Protein AF-0000000081663584 (afdb_homodimer)

InterPro domains:
  IPR012291 CBM2, carbohydrate-binding domain superfamily [G3DSA:2.60.40.290] (23-117)

Solvent-accessible surface area (backbone atoms only — not comparable to full-atom values): 14105 Å² total; per-residue (Å²): 134,82,77,76,78,75,78,79,73,74,76,71,72,71,67,69,69,68,67,78,78,73,48,56,37,46,37,45,70,63,31,73,51,59,42,30,37,38,30,38,40,37,34,45,34,88,47,56,22,79,72,14,39,38,35,40,39,33,47,73,52,46,37,73,36,79,48,54,47,64,43,35,81,75,44,72,40,78,84,34,22,29,36,34,32,28,45,40,96,86,58,27,64,44,49,59,64,39,78,44,71,29,49,36,38,37,25,63,26,83,52,64,66,74,52,56,66,52,41,34,72,54,29,3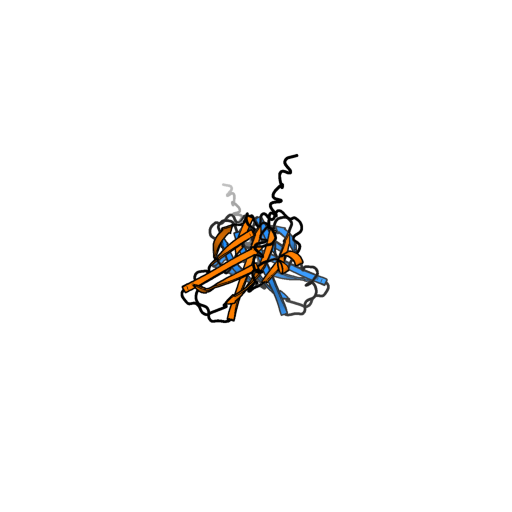5,26,43,72,42,71,70,135,84,76,75,78,74,78,75,74,74,75,70,72,70,67,71,68,68,68,78,77,73,48,56,37,48,38,45,70,63,30,74,52,59,43,30,36,37,30,40,40,37,35,45,34,88,46,58,22,78,71,17,38,38,36,40,39,32,46,74,52,48,38,74,37,79,47,54,46,63,43,36,85,74,44,72,40,78,83,34,23,31,35,34,32,28,44,39,95,85,59,26,64,43,48,60,64,38,77,44,71,28,50,35,37,38,25,64,27,83,51,63,68,75,51,57,65,52,40,34,71,55,29,36,27,42,74,42,71,71

Organism: Saccoglossus kowalevskii (NCBI:txid10224)

Foldseek 3Di:
DPPPPPPPPPPPPPPVVVPPQDAQWWKFFPDDAQFKTKIKIKHWAQAWADQWKKKKKFFPWAFPDKDKDAWDWDDADPNRRITITIGDPPPRTDHGGDMDMMIMMTGRTNHRDPPRVRRGVVMGMDMGHD/DPPPPPPPPPPPPPPVVVPPQDAQWWKFFPDDAQFKTKIKIKHWAQAWADQWKKKKKFFPWAFPDKDKDAWDWDDADPNRRITMTIGDPPPRTDHGGDMDMMIMMTGRTNDRDPPRVRRGVVMGMDMGHD

Nearest PDB structures (foldseek):
  6qfs-assembly7_G  TM=7.007E-01  e=7.627E-05  Cellulomonas fimi
  8oye-assembly1_A  TM=5.479E-01  e=1.630E-04  Clostridium perfringens
  8owf-assembly1_A  TM=5.102E-01  e=1.544E-04  Clostridium perfringens
  1qba-assembly1_A  TM=6.115E-01  e=2.206E-03  Serratia marcescens
  1c7s-assembly1_A-2  TM=6.176E-01  e=3.595E-03  Serratia marcescens

Sequence (260 aa):
MLVRWGILVALAVTVLQTRPVVSNGQAAILTSWKDGFIATVETNATESTTHGWKLDVTFPVKVKNLKMDQAVLTGATGDYHNFELSNNTSNGVLTKDDKITIIIVGGGVEDEDIDRDLFKSQSVITFTPLMLVRWGILVALAVTVLQTRPVVSNGQAAILTSWKDGFIATVETNATESTTHGWKLDVTFPVKVKNLKMDQAVLTGATGDYHNFELSNNTSNGVLTKDDKITIIIVGGGVEDEDIDRDLFKSQSVITFTPL

Secondary structure (DSSP, 8-state):
-----------------------SEEEEEEEEETTEEEEEEEEE-SS-BSS-EEEEEE-SS-EEEEEESSSEEEEEETTTTEEEEE--TT---B-TT-EEEEEEEEEEES-SS--HHHHHHH-EEEEEE-/-----------------------SEEEEEEEEETTEEEEEEEEE-SS-BSS-EEEEEE-SS-EEEEEESSSEEEEEETTTTEEEEE--TT---B-TT-EEEEEEEEEEES-SS--HHHHHHH-EEEEEE-

Structure (mmCIF, N/CA/C/O backbone):
data_AF-0000000081663584-model_v1
#
loop_
_entity.id
_entity.type
_entity.pdbx_description
1 polymer 'Uncharacterized protein LOC100369307'
#
loop_
_atom_site.group_PDB
_atom_site.id
_atom_site.type_symbol
_atom_site.label_atom_id
_atom_site.label_alt_id
_atom_site.label_comp_id
_atom_site.label_asym_id
_atom_site.label_entity_id
_atom_site.label_seq_id
_atom_site.pdbx_PDB_ins_code
_atom_site.Cartn_x
_atom_site.Cartn_y
_atom_site.Cartn_z
_atom_site.occupancy
_atom_site.B_iso_or_equiv
_atom_site.auth_seq_id
_atom_site.auth_comp_id
_atom_site.auth_asym_id
_atom_site.auth_atom_id
_atom_site.pdbx_PDB_model_num
ATOM 1 N N . MET A 1 1 ? 38.625 -41.75 -51.406 1 34.88 1 MET A N 1
ATOM 2 C CA . MET A 1 1 ? 38.156 -40.438 -50.969 1 34.88 1 MET A CA 1
ATOM 3 C C . MET A 1 1 ? 36.969 -40.531 -50.062 1 34.88 1 MET A C 1
ATOM 5 O O . MET A 1 1 ? 35.875 -40.938 -50.469 1 34.88 1 MET A O 1
ATOM 9 N N . LEU A 1 2 ? 37.125 -40.906 -48.75 1 41.97 2 LEU A N 1
ATOM 10 C CA . LEU A 1 2 ? 36.094 -41.125 -47.719 1 41.97 2 LEU A CA 1
ATOM 11 C C . LEU A 1 2 ? 35.375 -39.844 -47.406 1 41.97 2 LEU A C 1
ATOM 13 O O . LEU A 1 2 ? 35.969 -38.875 -46.938 1 41.97 2 LEU A O 1
ATOM 17 N N . VAL A 1 3 ? 34.312 -39.562 -48.188 1 45.09 3 VAL A N 1
ATOM 18 C CA . VAL A 1 3 ? 33.406 -38.438 -47.906 1 45.09 3 VAL A CA 1
ATOM 19 C C . VAL A 1 3 ? 32.844 -38.562 -46.5 1 45.09 3 VAL A C 1
ATOM 21 O O . VAL A 1 3 ? 32.156 -39.531 -46.156 1 45.09 3 VAL A O 1
ATOM 24 N N . ARG A 1 4 ? 33.594 -38.156 -45.438 1 50.38 4 ARG A N 1
ATOM 25 C CA . ARG A 1 4 ? 33.031 -38.031 -44.125 1 50.38 4 ARG A CA 1
ATOM 26 C C . ARG A 1 4 ? 31.766 -37.156 -44.125 1 50.38 4 ARG A C 1
ATOM 28 O O . ARG A 1 4 ? 31.797 -36 -44.5 1 50.38 4 ARG A O 1
ATOM 35 N N . TRP A 1 5 ? 30.531 -37.781 -44.406 1 45.66 5 TRP A N 1
ATOM 36 C CA . TRP A 1 5 ? 29.25 -37.094 -44.25 1 45.66 5 TRP A CA 1
ATOM 37 C C . TRP A 1 5 ? 29.156 -36.438 -42.875 1 45.66 5 TRP A C 1
ATOM 39 O O . TRP A 1 5 ? 29.281 -37.125 -41.875 1 45.66 5 TRP A O 1
ATOM 49 N N . GLY A 1 6 ? 29.672 -35.25 -42.719 1 46.12 6 GLY A N 1
ATOM 50 C CA . GLY A 1 6 ? 29.422 -34.5 -41.5 1 46.12 6 GLY A CA 1
ATOM 51 C C . GLY A 1 6 ? 27.953 -34.406 -41.125 1 46.12 6 GLY A C 1
ATOM 52 O O . GLY A 1 6 ? 27.109 -34.094 -41.969 1 46.12 6 GLY A O 1
ATOM 53 N N . ILE A 1 7 ? 27.453 -35.281 -40.219 1 46.72 7 ILE A N 1
ATOM 54 C CA . ILE A 1 7 ? 26.109 -35.219 -39.656 1 46.72 7 ILE A CA 1
ATOM 55 C C . ILE A 1 7 ? 25.859 -33.781 -39.125 1 46.72 7 ILE A C 1
ATOM 57 O O . ILE A 1 7 ? 26.594 -33.312 -38.281 1 46.72 7 ILE A O 1
ATOM 61 N N . LEU A 1 8 ? 25.297 -32.875 -39.906 1 45.41 8 LEU A N 1
ATOM 62 C CA . LEU A 1 8 ? 24.766 -31.625 -39.375 1 45.41 8 LEU A CA 1
ATOM 63 C C . LEU A 1 8 ? 23.734 -31.875 -38.281 1 45.41 8 LEU A C 1
ATOM 65 O O . LEU A 1 8 ? 22.688 -32.5 -38.562 1 45.41 8 LEU A O 1
ATOM 69 N N . VAL A 1 9 ? 24.125 -32.062 -37.094 1 42.19 9 VAL A N 1
ATOM 70 C CA . VAL A 1 9 ? 23.188 -32.062 -36 1 42.19 9 VAL A CA 1
ATOM 71 C C . VAL A 1 9 ? 22.406 -30.75 -35.938 1 42.19 9 VAL A C 1
ATOM 73 O O . VAL A 1 9 ? 23 -29.688 -35.781 1 42.19 9 VAL A O 1
ATOM 76 N N . ALA A 1 10 ? 21.344 -30.672 -36.656 1 44.97 10 ALA A N 1
ATOM 77 C CA . ALA A 1 10 ? 20.438 -29.578 -36.375 1 44.97 10 ALA A CA 1
ATOM 78 C C . ALA A 1 10 ? 20.031 -29.578 -34.906 1 44.97 10 ALA A C 1
ATOM 80 O O . ALA A 1 10 ? 19.484 -30.562 -34.406 1 44.97 10 ALA A O 1
ATOM 81 N N . LEU A 1 11 ? 20.781 -28.938 -34.094 1 39.56 11 LEU A N 1
ATOM 82 C CA . LEU A 1 11 ? 20.266 -28.672 -32.75 1 39.56 11 LEU A CA 1
ATOM 83 C C . LEU A 1 11 ? 18.875 -28.062 -32.781 1 39.56 11 LEU A C 1
ATOM 85 O O . LEU A 1 11 ? 1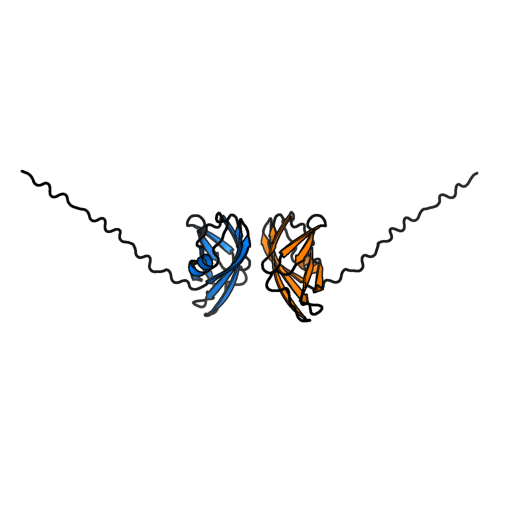8.703 -26.922 -33.219 1 39.56 11 LEU A O 1
ATOM 89 N N . ALA A 1 12 ? 17.844 -28.859 -33 1 42.12 12 ALA A N 1
ATOM 90 C CA . ALA A 1 12 ? 16.5 -28.359 -32.719 1 42.12 12 ALA A CA 1
ATOM 91 C C . ALA A 1 12 ? 16.422 -27.75 -31.312 1 42.12 12 ALA A C 1
ATOM 93 O O . ALA A 1 12 ? 16.625 -28.438 -30.312 1 42.12 12 ALA A O 1
ATOM 94 N N . VAL A 1 13 ? 16.875 -26.547 -31.203 1 39.28 13 VAL A N 1
ATOM 95 C CA . VAL A 1 13 ? 16.438 -25.859 -29.984 1 39.28 13 VAL A CA 1
ATOM 96 C C . VAL A 1 13 ? 14.938 -26.047 -29.812 1 39.28 13 VAL A C 1
ATOM 98 O O . VAL A 1 13 ? 14.141 -25.578 -30.625 1 39.28 13 VAL A O 1
ATOM 101 N N . THR A 1 14 ? 14.438 -27.188 -29.422 1 38.94 14 THR A N 1
ATOM 102 C CA . THR A 1 14 ? 13.07 -27.234 -28.906 1 38.94 14 THR A CA 1
ATOM 103 C C . THR A 1 14 ? 12.75 -26 -28.078 1 38.94 14 THR A C 1
ATOM 105 O O . THR A 1 14 ? 13.359 -25.781 -27.031 1 38.94 14 THR A O 1
ATOM 108 N N . VAL A 1 15 ? 12.625 -24.859 -28.781 1 39.62 15 VAL A N 1
ATOM 109 C CA . VAL A 1 15 ? 11.945 -23.812 -28.031 1 39.62 15 VAL A CA 1
ATOM 110 C C . VAL A 1 15 ? 10.781 -24.406 -27.25 1 39.62 15 VAL A C 1
ATOM 112 O O . VAL A 1 15 ? 9.828 -24.938 -27.828 1 39.62 15 VAL A O 1
ATOM 115 N N . LEU A 1 16 ? 11.07 -25.281 -26.266 1 39.28 16 LEU A N 1
ATOM 116 C CA . LEU A 1 16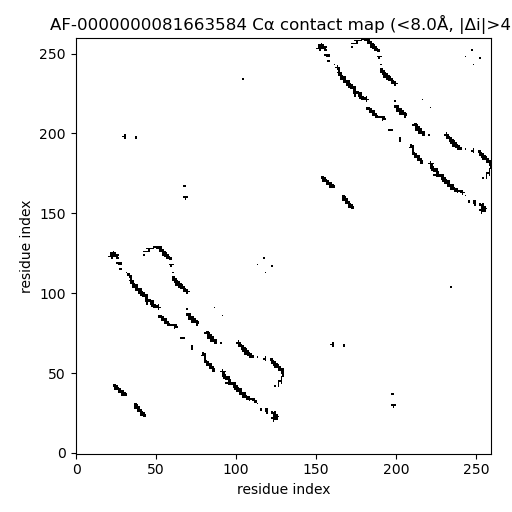 ? 9.953 -25.484 -25.344 1 39.28 16 LEU A CA 1
ATOM 117 C C . LEU A 1 16 ? 9.023 -24.266 -25.344 1 39.28 16 LEU A C 1
ATOM 119 O O . LEU A 1 16 ? 9.445 -23.172 -25 1 39.28 16 LEU A O 1
ATOM 123 N N . GLN A 1 17 ? 8.414 -24.078 -26.453 1 39.84 17 GLN A N 1
ATOM 124 C CA . GLN A 1 17 ? 7.324 -23.109 -26.422 1 39.84 17 GLN A CA 1
ATOM 125 C C . GLN A 1 17 ? 6.652 -23.062 -25.062 1 39.84 17 GLN A C 1
ATOM 127 O O . GLN A 1 17 ? 5.984 -24.031 -24.656 1 39.84 17 GLN A O 1
ATOM 132 N N . THR A 1 18 ? 7.316 -22.719 -23.969 1 46.09 18 THR A N 1
ATOM 133 C CA . THR A 1 18 ? 6.602 -22.5 -22.719 1 46.09 18 THR A CA 1
ATOM 134 C C . THR A 1 18 ? 5.215 -21.922 -22.984 1 46.09 18 THR A C 1
ATOM 136 O O . THR A 1 18 ? 5.051 -21.047 -23.844 1 46.09 18 THR A O 1
ATOM 139 N N . ARG A 1 19 ? 4.238 -22.75 -23.156 1 44.12 19 ARG A N 1
ATOM 140 C CA . ARG A 1 19 ? 2.846 -22.312 -23.172 1 44.12 19 ARG A CA 1
ATOM 141 C C . ARG A 1 19 ? 2.695 -20.953 -22.5 1 44.12 19 ARG A C 1
ATOM 143 O O . ARG A 1 19 ? 3.201 -20.734 -21.406 1 44.12 19 ARG A O 1
ATOM 150 N N . PRO A 1 20 ? 2.361 -19.875 -23.25 1 49.44 20 PRO A N 1
ATOM 151 C CA . PRO A 1 20 ? 2.145 -18.578 -22.609 1 49.44 20 PRO A CA 1
ATOM 152 C C . PRO A 1 20 ? 1.464 -18.688 -21.25 1 49.44 20 PRO A C 1
ATOM 154 O O . PRO A 1 20 ? 0.426 -19.344 -21.125 1 49.44 20 PRO A O 1
ATOM 157 N N . VAL A 1 21 ? 2.205 -18.875 -20.219 1 58.34 21 VAL A N 1
ATOM 158 C CA . VAL A 1 21 ? 1.537 -18.875 -18.922 1 58.34 21 VAL A CA 1
ATOM 159 C C . VAL A 1 21 ? 0.486 -17.766 -18.875 1 58.34 21 VAL A C 1
ATOM 161 O O . VAL A 1 21 ? 0.783 -16.609 -19.188 1 58.34 21 VAL A O 1
ATOM 164 N N . VAL A 1 22 ? -0.792 -18.016 -19.062 1 74.81 22 VAL A N 1
ATOM 165 C CA . VAL A 1 22 ? -1.92 -17.094 -18.969 1 74.81 22 VAL A CA 1
ATOM 166 C C . VAL A 1 22 ? -2.025 -16.562 -17.531 1 74.81 22 VAL A C 1
ATOM 168 O O . VAL A 1 22 ? -2.01 -17.344 -16.578 1 74.81 22 VAL A O 1
ATOM 171 N N . SER A 1 23 ? -1.842 -15.281 -17.422 1 85.38 23 SER A N 1
ATOM 172 C CA . SER A 1 23 ? -2.023 -14.609 -16.125 1 85.38 23 SER A CA 1
ATOM 173 C C . SER A 1 23 ? -3.496 -14.562 -15.742 1 85.38 23 SER A C 1
ATOM 175 O O . SER A 1 23 ? -4.359 -14.281 -16.578 1 85.38 23 SER A O 1
ATOM 177 N N . ASN A 1 24 ? -3.836 -15.055 -14.547 1 90.75 24 ASN A N 1
ATOM 178 C CA . ASN A 1 24 ? -5.18 -14.953 -13.992 1 90.75 24 ASN A CA 1
ATOM 179 C C . ASN A 1 24 ? -5.34 -13.695 -13.141 1 90.75 24 ASN A C 1
ATOM 181 O O . ASN A 1 24 ? -6.211 -13.633 -12.266 1 90.75 24 ASN A O 1
ATOM 185 N N . GLY A 1 25 ? -4.504 -12.781 -13.336 1 95.44 25 GLY A N 1
ATOM 186 C CA . GLY A 1 25 ? -4.512 -11.547 -12.57 1 95.44 25 GLY A CA 1
ATOM 187 C C . GLY A 1 25 ? -3.666 -10.453 -13.188 1 95.44 25 GLY A C 1
ATOM 188 O O . GLY A 1 25 ? -3.205 -10.586 -14.32 1 95.44 25 GLY A O 1
ATOM 189 N N . GLN A 1 26 ? -3.619 -9.344 -12.484 1 95.06 26 GLN A N 1
ATOM 190 C CA . GLN A 1 26 ? -2.867 -8.18 -12.953 1 95.06 26 GLN A CA 1
ATOM 191 C C . GLN A 1 26 ? -2.096 -7.527 -11.812 1 95.06 26 GLN A C 1
ATOM 193 O O . GLN A 1 26 ? -2.516 -7.598 -10.648 1 95.06 26 GLN A O 1
ATOM 198 N N . ALA A 1 27 ? -0.955 -7.02 -12.219 1 96.69 27 ALA A N 1
ATOM 199 C CA . ALA A 1 27 ? -0.198 -6.16 -11.312 1 96.69 27 ALA A CA 1
ATOM 200 C C . ALA A 1 27 ? -0.075 -4.746 -11.875 1 96.69 27 ALA A C 1
ATOM 202 O O . ALA A 1 27 ? 0.102 -4.562 -13.078 1 96.69 27 ALA A O 1
ATOM 203 N N . ALA A 1 28 ? -0.178 -3.754 -11 1 96.56 28 ALA A N 1
ATOM 204 C CA . ALA A 1 28 ? -0.079 -2.363 -11.43 1 96.56 28 ALA A CA 1
ATOM 205 C C . ALA A 1 28 ? 0.704 -1.528 -10.422 1 96.56 28 ALA A C 1
ATOM 207 O O . ALA A 1 28 ? 0.436 -1.588 -9.219 1 96.56 28 ALA A O 1
ATOM 208 N N . ILE A 1 29 ? 1.613 -0.745 -10.961 1 96.19 29 ILE A N 1
ATOM 209 C CA . ILE A 1 29 ? 2.406 0.141 -10.117 1 96.19 29 ILE A CA 1
ATOM 210 C C . ILE A 1 29 ? 1.573 1.357 -9.719 1 96.19 29 ILE A C 1
ATOM 212 O O . ILE A 1 29 ? 0.971 2.01 -10.57 1 96.19 29 ILE A O 1
ATOM 216 N N . LEU A 1 30 ? 1.461 1.582 -8.398 1 95.06 30 LEU A N 1
ATOM 217 C CA . LEU A 1 30 ? 0.821 2.795 -7.902 1 95.06 30 LEU A CA 1
ATOM 218 C C . LEU A 1 30 ? 1.807 3.959 -7.879 1 95.06 30 LEU A C 1
ATOM 220 O O . LEU A 1 30 ? 1.442 5.09 -8.203 1 95.06 30 LEU A O 1
ATOM 224 N N . THR A 1 31 ? 3.055 3.711 -7.461 1 93.25 31 THR A N 1
ATOM 225 C CA . THR A 1 31 ? 4.152 4.668 -7.445 1 93.25 31 THR A CA 1
ATOM 226 C C . THR A 1 31 ? 5.5 3.947 -7.418 1 93.25 31 THR A C 1
ATOM 228 O O . THR A 1 31 ? 5.582 2.791 -7 1 93.25 31 THR A O 1
ATOM 231 N N . SER A 1 32 ? 6.477 4.719 -7.949 1 92.94 32 SER A N 1
ATOM 232 C CA . SER A 1 32 ? 7.828 4.172 -7.934 1 92.94 32 SER A CA 1
ATOM 233 C C . SER A 1 32 ? 8.867 5.254 -7.641 1 92.94 32 SER A C 1
ATOM 235 O O . SER A 1 32 ? 8.578 6.445 -7.789 1 92.94 32 SER A O 1
ATOM 237 N N . TRP A 1 33 ? 9.961 4.812 -7.105 1 90.06 33 TRP A N 1
ATOM 238 C CA . TRP A 1 33 ? 11.156 5.609 -6.871 1 90.06 33 TRP A CA 1
ATOM 239 C C . TRP A 1 33 ? 12.414 4.844 -7.273 1 90.06 33 TRP A C 1
ATOM 241 O O . TRP A 1 33 ? 12.328 3.775 -7.883 1 90.06 33 TRP A O 1
ATOM 251 N N . LYS A 1 34 ? 13.594 5.285 -7.086 1 85.62 34 LYS A N 1
ATOM 252 C CA . LYS A 1 34 ? 14.852 4.758 -7.617 1 85.62 34 LYS A CA 1
ATOM 253 C C . LYS A 1 34 ? 15.039 3.297 -7.227 1 85.62 34 LYS A C 1
ATOM 255 O O . LYS A 1 34 ? 15.484 2.484 -8.039 1 85.62 34 LYS A O 1
ATOM 260 N N . ASP A 1 35 ? 14.664 2.887 -6.047 1 90.69 35 ASP A N 1
ATOM 261 C CA . ASP A 1 35 ? 15 1.53 -5.625 1 90.69 35 ASP A CA 1
ATOM 262 C C . ASP A 1 35 ? 13.758 0.782 -5.148 1 90.69 35 ASP A C 1
ATOM 264 O O . ASP A 1 35 ? 13.859 -0.203 -4.414 1 90.69 35 ASP A O 1
ATOM 268 N N . GLY A 1 36 ? 12.594 1.306 -5.707 1 93.19 36 GLY A N 1
ATOM 269 C CA . GLY A 1 36 ? 11.445 0.575 -5.191 1 93.19 36 GLY A CA 1
ATOM 270 C C . GLY A 1 36 ? 10.125 1.062 -5.758 1 93.19 36 GLY A C 1
ATOM 271 O O . GLY A 1 36 ? 10.094 1.949 -6.613 1 93.19 36 GLY A O 1
ATOM 272 N N . PHE A 1 37 ? 9.102 0.41 -5.312 1 95.62 37 PHE A N 1
ATOM 273 C CA . PHE A 1 37 ? 7.77 0.758 -5.785 1 95.62 37 PHE A CA 1
ATOM 274 C C . PHE A 1 37 ? 6.707 0.305 -4.789 1 95.62 37 PHE A C 1
ATOM 276 O O . PHE A 1 37 ? 6.977 -0.525 -3.92 1 95.62 37 PHE A O 1
ATOM 283 N N . ILE A 1 38 ? 5.52 0.855 -4.852 1 96.5 38 ILE A N 1
ATOM 284 C CA . ILE A 1 38 ? 4.258 0.326 -4.344 1 96.5 38 ILE A CA 1
ATOM 285 C C . ILE A 1 38 ? 3.385 -0.13 -5.512 1 96.5 38 ILE A C 1
ATOM 287 O O . ILE A 1 38 ? 3.24 0.586 -6.504 1 96.5 38 ILE A O 1
ATOM 291 N N . ALA A 1 39 ? 2.824 -1.307 -5.461 1 97.5 39 ALA A N 1
ATOM 292 C CA . ALA A 1 39 ? 1.975 -1.844 -6.52 1 97.5 39 ALA A CA 1
ATOM 293 C C . ALA A 1 39 ? 0.808 -2.637 -5.938 1 97.5 39 ALA A C 1
ATOM 295 O O . ALA A 1 39 ? 0.773 -2.912 -4.734 1 97.5 39 ALA A O 1
ATOM 296 N N . THR A 1 40 ? -0.126 -2.9 -6.746 1 97.75 40 THR A N 1
ATOM 297 C CA . THR A 1 40 ? -1.19 -3.842 -6.414 1 97.75 40 THR A CA 1
ATOM 298 C C . THR A 1 40 ? -1.075 -5.105 -7.262 1 97.75 40 THR A C 1
ATOM 300 O O . THR A 1 40 ? -0.63 -5.055 -8.414 1 97.75 40 THR A O 1
ATOM 303 N N . VAL A 1 41 ? -1.389 -6.203 -6.66 1 97.88 41 VAL A N 1
ATOM 304 C CA . VAL A 1 41 ? -1.671 -7.461 -7.348 1 97.88 41 VAL A CA 1
ATOM 305 C C . VAL A 1 41 ? -3.139 -7.836 -7.156 1 97.88 41 VAL A C 1
ATOM 307 O O . VAL A 1 41 ? -3.621 -7.922 -6.023 1 97.88 41 VAL A O 1
ATOM 310 N N . GLU A 1 42 ? -3.818 -8.008 -8.25 1 97.69 42 GLU A N 1
ATOM 311 C CA . GLU A 1 42 ? -5.234 -8.359 -8.203 1 97.69 42 GLU A CA 1
ATOM 312 C C . GLU A 1 42 ? -5.508 -9.648 -8.969 1 97.69 42 GLU A C 1
ATOM 314 O O . GLU A 1 42 ? -4.977 -9.844 -10.062 1 97.69 42 GLU A O 1
ATOM 319 N N . THR A 1 43 ? -6.262 -10.523 -8.352 1 97.31 43 THR A N 1
ATOM 320 C CA . THR A 1 43 ? -6.711 -11.75 -9.008 1 97.31 43 THR A CA 1
ATOM 321 C C . THR A 1 43 ? -8.031 -12.227 -8.414 1 97.31 43 THR A C 1
ATOM 323 O O . THR A 1 43 ? -8.539 -11.641 -7.453 1 97.31 43 THR A O 1
ATOM 326 N N . ASN A 1 44 ? -8.656 -13.141 -9.07 1 97.12 44 ASN A N 1
ATOM 327 C CA . ASN A 1 44 ? -9.859 -13.805 -8.578 1 97.12 44 ASN A CA 1
ATOM 328 C C . ASN A 1 44 ? -9.609 -15.281 -8.297 1 97.12 44 ASN A C 1
ATOM 330 O O . ASN A 1 44 ? -8.812 -15.922 -8.984 1 97.12 44 ASN A O 1
ATOM 334 N N . ALA A 1 45 ? -10.367 -15.719 -7.297 1 97.75 45 ALA A N 1
ATOM 335 C CA . ALA A 1 45 ? -10.328 -17.156 -7.082 1 97.75 45 ALA A CA 1
ATOM 336 C C . ALA A 1 45 ? -10.938 -17.906 -8.266 1 97.75 45 ALA A C 1
ATOM 338 O O . ALA A 1 45 ? -12.086 -17.656 -8.641 1 97.75 45 ALA A O 1
ATOM 339 N N . THR A 1 46 ? -10.117 -18.781 -8.812 1 94.88 46 THR A N 1
ATOM 340 C CA . THR A 1 46 ? -10.594 -19.516 -9.984 1 94.88 46 THR A CA 1
ATOM 341 C C . THR A 1 46 ? -11.594 -20.594 -9.57 1 94.88 46 THR A C 1
ATOM 343 O O . THR A 1 46 ? -12.414 -21.031 -10.383 1 94.88 46 THR A O 1
ATOM 346 N N . GLU A 1 47 ? -11.508 -21.047 -8.312 1 96.69 47 GLU A N 1
ATOM 347 C CA . GLU A 1 47 ? -12.391 -22.016 -7.66 1 96.69 47 GLU A CA 1
ATOM 348 C C . GLU A 1 47 ? -12.516 -21.719 -6.168 1 96.69 47 GLU A C 1
ATOM 350 O O . GLU A 1 47 ? -11.703 -21 -5.598 1 96.69 47 GLU A O 1
ATOM 355 N N . SER A 1 48 ? -13.555 -22.312 -5.613 1 97.88 48 SER A N 1
ATOM 356 C CA . SER A 1 48 ? -13.703 -22.188 -4.168 1 97.88 48 SER A CA 1
ATOM 357 C C . SER A 1 48 ? -12.633 -22.984 -3.43 1 97.88 48 SER A C 1
ATOM 359 O O . SER A 1 48 ? -12.156 -24 -3.932 1 97.88 48 SER A O 1
ATOM 361 N N . THR A 1 49 ? -12.203 -22.547 -2.293 1 98.25 49 THR A N 1
ATOM 362 C CA . THR A 1 49 ? -11.234 -23.25 -1.445 1 98.25 49 THR A CA 1
ATOM 363 C C . THR A 1 49 ? -11.539 -23 0.03 1 98.25 49 THR A C 1
ATOM 365 O O . THR A 1 49 ? -11.977 -21.906 0.405 1 98.25 49 THR A O 1
ATOM 368 N N . THR A 1 50 ? -11.266 -24 0.896 1 97.81 50 THR A N 1
ATOM 369 C CA . THR A 1 50 ? -11.461 -23.875 2.336 1 97.81 50 THR A CA 1
ATOM 370 C C . THR A 1 50 ? -10.164 -24.156 3.082 1 97.81 50 THR A C 1
ATOM 372 O O . THR A 1 50 ? -10.117 -24.094 4.312 1 97.81 50 THR A O 1
ATOM 375 N N . HIS A 1 51 ? -9.086 -24.469 2.357 1 97.81 51 HIS A N 1
ATOM 376 C CA . HIS A 1 51 ? -7.836 -24.828 3.016 1 97.81 51 HIS A CA 1
ATOM 377 C C . HIS A 1 51 ? -6.719 -23.859 2.648 1 97.81 51 HIS A C 1
ATOM 379 O O . HIS A 1 51 ? -5.547 -24.125 2.93 1 97.81 51 HIS A O 1
ATOM 385 N N . GLY A 1 52 ? -7.055 -22.844 1.868 1 98.44 52 GLY A N 1
ATOM 386 C CA . GLY A 1 52 ? -6.062 -21.844 1.535 1 98.44 52 GLY A CA 1
ATOM 387 C C . GLY A 1 52 ? -5.781 -21.75 0.047 1 98.44 52 GLY A C 1
ATOM 388 O O . GLY A 1 52 ? -6.48 -22.359 -0.761 1 98.44 52 GLY A O 1
ATOM 389 N N . TRP A 1 53 ? -4.809 -20.938 -0.26 1 98.19 53 TRP A N 1
ATOM 390 C CA . TRP A 1 53 ? -4.453 -20.703 -1.656 1 98.19 53 TRP A CA 1
ATOM 391 C C . TRP A 1 53 ? -2.982 -20.312 -1.786 1 98.19 53 TRP A C 1
ATOM 393 O O . TRP A 1 53 ? -2.344 -19.938 -0.8 1 98.19 53 TRP A O 1
ATOM 403 N N . LYS A 1 54 ? -2.498 -20.484 -3.004 1 97.94 54 LYS A N 1
ATOM 404 C CA . LYS A 1 54 ? -1.18 -20.016 -3.428 1 97.94 54 LYS A CA 1
ATOM 405 C C . LYS A 1 54 ? -1.285 -19.078 -4.633 1 97.94 54 LYS A C 1
ATOM 407 O O . LYS A 1 54 ? -2.148 -19.266 -5.492 1 97.94 54 LYS A O 1
ATOM 412 N N . LEU A 1 55 ? -0.479 -18.141 -4.57 1 97.44 55 LEU A N 1
ATOM 413 C CA . LEU A 1 55 ? -0.355 -17.219 -5.691 1 97.44 55 LEU A CA 1
ATOM 414 C C . LEU A 1 55 ? 1.089 -17.141 -6.18 1 97.44 55 LEU A C 1
ATOM 416 O O . LEU A 1 55 ? 1.991 -16.812 -5.41 1 97.44 55 LEU A O 1
ATOM 420 N N . ASP A 1 56 ? 1.35 -17.547 -7.371 1 97.12 56 ASP A N 1
ATOM 421 C CA . ASP A 1 56 ? 2.648 -17.359 -8.008 1 97.12 56 ASP A CA 1
ATOM 422 C C . ASP A 1 56 ? 2.682 -16.062 -8.805 1 97.12 56 ASP A C 1
ATOM 424 O O . ASP A 1 56 ? 1.825 -15.836 -9.664 1 97.12 56 ASP A O 1
ATOM 428 N N . VAL A 1 57 ? 3.578 -15.281 -8.445 1 97.19 57 VAL A N 1
ATOM 429 C CA . VAL A 1 57 ? 3.691 -13.969 -9.07 1 97.19 57 VAL A CA 1
ATOM 430 C C . VAL A 1 57 ? 5.07 -13.82 -9.711 1 97.19 57 VAL A C 1
ATOM 432 O O . VAL A 1 57 ? 6.094 -14 -9.047 1 97.19 57 VAL A O 1
ATOM 435 N N . THR A 1 58 ? 5.156 -13.453 -10.961 1 95.5 58 THR A N 1
ATOM 436 C CA . THR A 1 58 ? 6.391 -13.164 -11.672 1 95.5 58 THR A CA 1
ATOM 437 C C . THR A 1 58 ? 6.426 -11.703 -12.117 1 95.5 58 THR A C 1
ATOM 439 O O . THR A 1 58 ? 5.484 -11.219 -12.758 1 95.5 58 THR A O 1
ATOM 442 N N . PHE A 1 59 ? 7.469 -11 -11.773 1 93.69 59 PHE A N 1
ATOM 443 C CA . PHE A 1 59 ? 7.664 -9.617 -12.203 1 93.69 59 PHE A CA 1
ATOM 444 C C . PHE A 1 59 ? 8.727 -9.539 -13.289 1 93.69 59 PHE A C 1
ATOM 446 O O . PHE A 1 59 ? 9.656 -10.359 -13.328 1 93.69 59 PHE A O 1
ATOM 453 N N . PRO A 1 60 ? 8.609 -8.516 -14.141 1 90.69 60 PRO A N 1
ATOM 454 C CA . PRO A 1 60 ? 9.617 -8.344 -15.195 1 90.69 60 PRO A CA 1
ATOM 455 C C . PRO A 1 60 ? 10.906 -7.715 -14.68 1 90.69 60 PRO A C 1
ATOM 457 O O . PRO A 1 60 ? 11.867 -7.555 -15.445 1 90.69 60 PRO A O 1
ATOM 460 N N . VAL A 1 61 ? 10.984 -7.355 -13.43 1 90.56 61 VAL A N 1
ATOM 461 C CA . VAL A 1 61 ? 12.164 -6.77 -12.805 1 90.56 61 VAL A CA 1
ATOM 462 C C . VAL A 1 61 ? 12.555 -7.586 -11.57 1 90.56 61 VAL A C 1
ATOM 464 O O . VAL A 1 61 ? 11.711 -8.266 -10.977 1 90.56 61 VAL A O 1
ATOM 467 N N . LYS A 1 62 ? 13.789 -7.488 -11.289 1 91.88 62 LYS A N 1
ATOM 468 C CA . LYS A 1 62 ? 14.258 -8.109 -10.047 1 91.88 62 LYS A CA 1
ATOM 469 C C . LYS A 1 62 ? 13.82 -7.301 -8.828 1 91.88 62 LYS A C 1
ATOM 471 O O . LYS A 1 62 ? 13.945 -6.074 -8.812 1 91.88 62 LYS A O 1
ATOM 476 N N . VAL A 1 63 ? 13.266 -8 -7.883 1 93.5 63 VAL A N 1
ATOM 477 C CA . VAL A 1 63 ? 12.828 -7.383 -6.633 1 93.5 63 VAL A CA 1
ATOM 478 C C . VAL A 1 63 ? 13.484 -8.094 -5.449 1 93.5 63 VAL A C 1
ATOM 480 O O . VAL A 1 63 ? 13.07 -9.188 -5.066 1 93.5 63 VAL A O 1
ATOM 483 N N . LYS A 1 64 ? 14.398 -7.461 -4.809 1 93.44 64 LYS A N 1
ATOM 484 C CA . LYS A 1 64 ? 15.211 -8.125 -3.799 1 93.44 64 LYS A CA 1
ATOM 485 C C . LYS A 1 64 ? 14.477 -8.211 -2.465 1 93.44 64 LYS A C 1
ATOM 487 O O . LYS A 1 64 ? 14.758 -9.086 -1.647 1 93.44 64 LYS A O 1
ATOM 492 N N . ASN A 1 65 ? 13.672 -7.23 -2.223 1 93.38 65 ASN A N 1
ATOM 493 C CA . ASN A 1 65 ? 12.867 -7.188 -1.005 1 93.38 65 ASN A CA 1
ATOM 494 C C . ASN A 1 65 ? 11.391 -6.977 -1.317 1 93.38 65 ASN A C 1
ATOM 496 O O . ASN A 1 65 ? 11.023 -6.023 -2.01 1 93.38 65 ASN A O 1
ATOM 500 N N . LEU A 1 66 ? 10.539 -7.891 -0.858 1 96.19 66 LEU A N 1
ATOM 501 C CA . LEU A 1 66 ? 9.102 -7.812 -1.121 1 96.19 66 LEU A CA 1
ATOM 502 C C . LEU A 1 66 ? 8.312 -7.879 0.178 1 96.19 66 LEU A C 1
ATOM 504 O O . LEU A 1 66 ? 8.523 -8.781 0.996 1 96.19 66 LEU A O 1
ATOM 508 N N . LYS A 1 67 ? 7.527 -6.902 0.45 1 95.94 67 LYS A N 1
ATOM 509 C CA . LYS A 1 67 ? 6.559 -6.871 1.542 1 95.94 67 LYS A CA 1
ATOM 510 C C . LYS A 1 67 ? 5.137 -6.734 1.011 1 95.94 67 LYS A C 1
ATOM 512 O O . LYS A 1 67 ? 4.926 -6.242 -0.099 1 95.94 67 LYS A O 1
ATOM 517 N N . MET A 1 68 ? 4.176 -7.223 1.831 1 97.56 68 MET A N 1
ATOM 518 C CA . MET A 1 68 ? 2.801 -7.172 1.34 1 97.56 68 MET A CA 1
ATOM 519 C C . MET A 1 68 ? 1.811 -7.137 2.498 1 97.56 68 MET A C 1
ATOM 521 O O . MET A 1 68 ? 2.146 -7.516 3.621 1 97.56 68 MET A O 1
ATOM 525 N N . ASP A 1 69 ? 0.567 -6.723 2.176 1 96 69 ASP A N 1
ATOM 526 C CA . ASP A 1 69 ? -0.413 -6.52 3.238 1 96 69 ASP A CA 1
ATOM 527 C C . ASP A 1 69 ? -1.314 -7.742 3.396 1 96 69 ASP A C 1
ATOM 529 O O . ASP A 1 69 ? -1.635 -8.141 4.52 1 96 69 ASP A O 1
ATOM 533 N N . GLN A 1 70 ? -1.789 -8.32 2.381 1 96.81 70 GLN A N 1
ATOM 534 C CA . GLN A 1 70 ? -2.871 -9.297 2.453 1 96.81 70 GLN A CA 1
ATOM 535 C C . GLN A 1 70 ? -2.393 -10.68 2.018 1 96.81 70 GLN A C 1
ATOM 537 O O . GLN A 1 70 ? -3.158 -11.453 1.441 1 96.81 70 GLN A O 1
ATOM 542 N N . ALA A 1 71 ? -1.158 -10.984 2.215 1 98.31 71 ALA A N 1
ATOM 543 C CA . ALA A 1 71 ? -0.574 -12.281 1.886 1 98.31 71 ALA A CA 1
ATOM 544 C C . ALA A 1 71 ? 0.733 -12.5 2.643 1 98.31 71 ALA A C 1
ATOM 546 O O . ALA A 1 71 ? 1.248 -11.586 3.285 1 98.31 71 ALA A O 1
ATOM 547 N N . VAL A 1 72 ? 1.207 -13.766 2.6 1 97.56 72 VAL A N 1
ATOM 548 C CA . VAL A 1 72 ? 2.48 -14.148 3.201 1 97.56 72 VAL A CA 1
ATOM 549 C C . VAL A 1 72 ? 3.439 -14.633 2.119 1 97.56 72 VAL A C 1
ATOM 551 O O . VAL A 1 72 ? 3.053 -15.406 1.239 1 97.56 72 VAL A O 1
ATOM 554 N N . LEU A 1 73 ? 4.598 -14.078 2.174 1 98.06 73 LEU A N 1
ATOM 555 C CA . LEU A 1 73 ? 5.633 -14.539 1.259 1 98.06 73 LEU A CA 1
ATOM 556 C C . LEU A 1 73 ? 6.152 -15.914 1.671 1 98.06 73 LEU A C 1
ATOM 558 O O . LEU A 1 73 ? 6.656 -16.078 2.781 1 98.06 73 LEU A O 1
ATOM 562 N N . THR A 1 74 ? 6.059 -16.891 0.816 1 98.12 74 THR A N 1
ATOM 563 C CA . THR A 1 74 ? 6.461 -18.234 1.191 1 98.12 74 THR A CA 1
ATOM 564 C C . THR A 1 74 ? 7.621 -18.719 0.32 1 98.12 74 THR A C 1
ATOM 566 O O . THR A 1 74 ? 8.203 -19.766 0.583 1 98.12 74 THR A O 1
ATOM 569 N N . GLY A 1 75 ? 7.934 -17.969 -0.738 1 97.62 75 GLY A N 1
ATOM 570 C CA . GLY A 1 75 ? 9.047 -18.375 -1.58 1 97.62 75 GLY A CA 1
ATOM 571 C C . GLY A 1 75 ? 9.453 -17.312 -2.584 1 97.62 75 GLY A C 1
ATOM 572 O O . GLY A 1 75 ? 8.641 -16.484 -2.986 1 97.62 75 GLY A O 1
ATOM 573 N N . ALA A 1 76 ? 10.672 -17.406 -2.959 1 96.75 76 ALA A N 1
ATOM 574 C CA . ALA A 1 76 ? 11.234 -16.578 -4.02 1 96.75 76 ALA A CA 1
ATOM 575 C C . ALA A 1 76 ? 12.219 -17.359 -4.879 1 96.75 76 ALA A C 1
ATOM 577 O O . ALA A 1 76 ? 13.07 -18.078 -4.352 1 96.75 76 ALA A O 1
ATOM 578 N N . THR A 1 77 ? 12.008 -17.297 -6.168 1 95.75 77 THR A N 1
ATOM 579 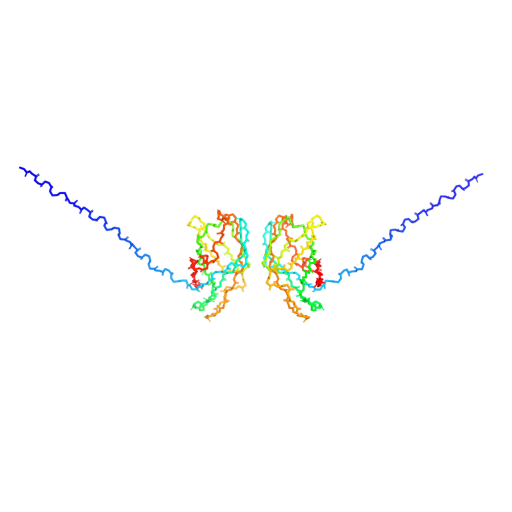C CA . THR A 1 77 ? 12.875 -18 -7.094 1 95.75 77 THR A CA 1
ATOM 580 C C . THR A 1 77 ? 13.156 -17.156 -8.336 1 95.75 77 THR A C 1
ATOM 582 O O . THR A 1 77 ? 12.859 -15.961 -8.352 1 95.75 77 THR A O 1
ATOM 585 N N . GLY A 1 78 ? 13.867 -17.75 -9.328 1 94.44 78 GLY A N 1
ATOM 586 C CA . GLY A 1 78 ? 14.117 -17.062 -10.586 1 94.44 78 GLY A CA 1
ATOM 587 C C . GLY A 1 78 ? 14.93 -15.797 -10.422 1 94.44 78 GLY A C 1
ATOM 588 O O . GLY A 1 78 ? 14.648 -14.781 -11.062 1 94.44 78 GLY A O 1
ATOM 589 N N . ASP A 1 79 ? 15.883 -15.758 -9.523 1 93 79 ASP A N 1
ATOM 590 C CA . ASP A 1 79 ? 16.719 -14.594 -9.242 1 93 79 ASP A CA 1
ATOM 591 C C . ASP A 1 79 ? 15.875 -13.391 -8.844 1 93 79 ASP A C 1
ATOM 593 O O . ASP A 1 79 ? 16.031 -12.305 -9.406 1 93 79 ASP A O 1
ATOM 597 N N . TYR A 1 80 ? 14.781 -13.609 -8.078 1 94.19 80 TYR A N 1
ATOM 598 C CA . TYR A 1 80 ? 13.922 -12.602 -7.457 1 94.19 80 TYR A CA 1
ATOM 599 C C . TYR A 1 80 ? 13 -11.961 -8.484 1 94.19 80 TYR A C 1
ATOM 601 O O . TYR A 1 80 ? 12.672 -10.773 -8.383 1 94.19 80 TYR A O 1
ATOM 609 N N . HIS A 1 81 ? 12.656 -12.805 -9.469 1 93.75 81 HIS A N 1
ATOM 610 C CA . HIS A 1 81 ? 11.602 -12.422 -10.391 1 93.75 81 HIS A CA 1
ATOM 611 C C . HIS A 1 81 ? 10.281 -13.109 -10.039 1 93.75 81 HIS A C 1
ATOM 613 O O . HIS A 1 81 ? 9.211 -12.609 -10.375 1 93.75 81 HIS A O 1
ATOM 619 N N . ASN A 1 82 ? 10.414 -14.305 -9.414 1 96.62 82 ASN A N 1
ATOM 620 C CA . ASN A 1 82 ? 9.25 -15.141 -9.125 1 96.62 82 ASN A CA 1
ATOM 621 C C . ASN A 1 82 ? 9.023 -15.273 -7.621 1 96.62 82 ASN A C 1
ATOM 623 O O . ASN A 1 82 ? 9.953 -15.578 -6.871 1 96.62 82 ASN A O 1
ATOM 627 N N . PHE A 1 83 ? 7.785 -15.078 -7.203 1 98.12 83 PHE A N 1
ATOM 628 C CA . PHE A 1 83 ? 7.43 -15.141 -5.789 1 98.12 83 PHE A CA 1
ATOM 629 C C . PHE A 1 83 ? 6.215 -16.031 -5.578 1 98.12 83 PHE A C 1
ATOM 631 O O . PHE A 1 83 ? 5.285 -16.031 -6.387 1 98.12 83 PHE A O 1
ATOM 638 N N . GLU A 1 84 ? 6.312 -16.75 -4.52 1 98.44 84 GLU A N 1
ATOM 639 C CA . GLU A 1 84 ? 5.164 -17.531 -4.059 1 98.44 84 GLU A CA 1
ATOM 640 C C . GLU A 1 84 ? 4.539 -16.906 -2.816 1 98.44 84 GLU A C 1
ATOM 642 O O . GLU A 1 84 ? 5.211 -16.719 -1.802 1 98.44 84 GLU A O 1
ATOM 647 N N . LEU A 1 85 ? 3.271 -16.578 -2.955 1 98.38 85 LEU A N 1
ATOM 648 C CA . LEU A 1 85 ? 2.5 -16.016 -1.857 1 98.38 85 LEU A CA 1
ATOM 649 C C . LEU A 1 85 ? 1.418 -16.984 -1.394 1 98.38 85 LEU A C 1
ATOM 651 O O . LEU A 1 85 ? 0.926 -17.797 -2.182 1 98.38 85 LEU A O 1
ATOM 655 N N . SER A 1 86 ? 1.101 -16.906 -0.148 1 98.56 86 SER A N 1
ATOM 656 C CA . SER A 1 86 ? -0.007 -17.672 0.409 1 98.56 86 SER A CA 1
ATOM 657 C C . SER A 1 86 ? -0.985 -16.781 1.158 1 98.56 86 SER A C 1
ATOM 659 O O . SER A 1 86 ? -0.668 -15.625 1.46 1 98.56 86 SER A O 1
ATOM 661 N N . ASN A 1 87 ? -2.164 -17.359 1.379 1 98.56 87 ASN A N 1
ATOM 662 C CA . ASN A 1 87 ? -3.145 -16.641 2.188 1 98.56 87 ASN A CA 1
ATOM 663 C C . ASN A 1 87 ? -2.604 -16.328 3.58 1 98.56 87 ASN A C 1
ATOM 665 O O . ASN A 1 87 ? -1.767 -17.078 4.105 1 98.56 87 ASN A O 1
ATOM 669 N N . ASN A 1 88 ? -3.004 -15.211 4.086 1 96.56 88 ASN A N 1
ATOM 670 C CA . ASN A 1 88 ? -2.777 -15.023 5.512 1 96.56 88 ASN A CA 1
ATOM 671 C C . ASN A 1 88 ? -3.83 -15.742 6.348 1 96.56 88 ASN A C 1
ATOM 673 O O . ASN A 1 88 ? -4.574 -16.578 5.832 1 96.56 88 ASN A O 1
ATOM 677 N N . THR A 1 89 ? -3.891 -15.477 7.637 1 94.25 89 THR A N 1
ATOM 678 C CA . THR A 1 89 ? -4.746 -16.234 8.539 1 94.25 89 THR A CA 1
ATOM 679 C C . THR A 1 89 ? -6.211 -15.867 8.336 1 94.25 89 THR A C 1
ATOM 681 O O . THR A 1 89 ? -7.109 -16.594 8.781 1 94.25 89 THR A O 1
ATOM 684 N N . SER A 1 90 ? -6.496 -14.797 7.621 1 94.06 90 SER A N 1
ATOM 685 C CA . SER A 1 90 ? -7.855 -14.266 7.574 1 94.06 90 SER A CA 1
ATOM 686 C C . SER A 1 90 ? -8.477 -14.453 6.195 1 94.06 90 SER A C 1
ATOM 688 O O . SER A 1 90 ? -9.656 -14.156 5.992 1 94.06 90 SER A O 1
ATOM 690 N N . ASN A 1 91 ? -7.734 -14.961 5.27 1 97.5 91 ASN A N 1
ATOM 691 C CA . ASN A 1 91 ? -8.281 -14.984 3.92 1 97.5 91 ASN A CA 1
ATOM 692 C C . ASN A 1 91 ? -7.988 -16.312 3.217 1 97.5 91 ASN A C 1
ATOM 694 O O . ASN A 1 91 ? -7.719 -16.328 2.014 1 97.5 91 ASN A O 1
ATOM 698 N N . GLY A 1 92 ? -8.047 -17.375 3.992 1 98.12 92 GLY A N 1
ATOM 699 C CA . GLY A 1 92 ? -7.762 -18.703 3.451 1 98.12 92 GLY A CA 1
ATOM 700 C C . GLY A 1 92 ? -8.984 -19.375 2.867 1 98.12 92 GLY A C 1
ATOM 701 O O . GLY A 1 92 ? -8.867 -20.375 2.16 1 98.12 92 GLY A O 1
ATOM 702 N N . VAL A 1 93 ? -10.266 -18.922 3.123 1 98.44 93 VAL A N 1
ATOM 703 C CA . VAL A 1 93 ? -11.516 -19.469 2.6 1 98.44 93 VAL A CA 1
ATOM 704 C C . VAL A 1 93 ? -12.086 -18.531 1.544 1 98.44 93 VAL A C 1
ATOM 706 O O . VAL A 1 93 ? -12.359 -17.359 1.826 1 98.44 93 VAL A O 1
ATOM 709 N N . LEU A 1 94 ? -12.234 -19.047 0.342 1 98.31 94 LEU A N 1
ATOM 710 C CA . LEU A 1 94 ? -12.734 -18.25 -0.771 1 98.31 94 LEU A CA 1
ATOM 711 C C . LEU A 1 94 ? -13.82 -19.016 -1.535 1 98.31 94 LEU A C 1
ATOM 713 O O . LEU A 1 94 ? -13.781 -20.234 -1.622 1 98.31 94 LEU A O 1
ATOM 717 N N . THR A 1 95 ? -14.766 -18.25 -2.053 1 98.31 95 THR A N 1
ATOM 718 C CA . THR A 1 95 ? -15.695 -18.75 -3.059 1 98.31 95 THR A CA 1
ATOM 719 C C . THR A 1 95 ? -15.211 -18.406 -4.465 1 98.31 95 THR A C 1
ATOM 721 O O . THR A 1 95 ? -14.445 -17.453 -4.645 1 98.31 95 THR A O 1
ATOM 724 N N . LYS A 1 96 ? -15.664 -19.172 -5.348 1 97.88 96 LYS A N 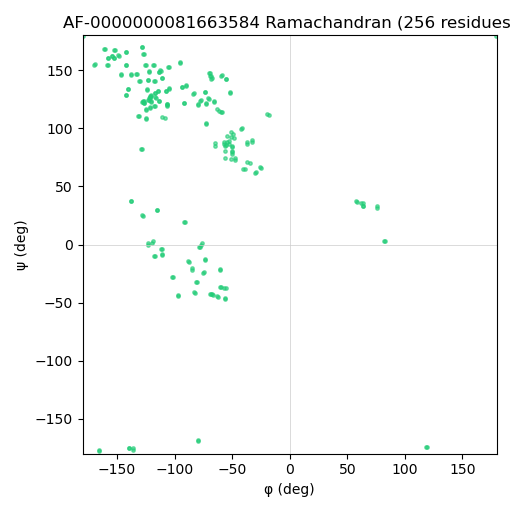1
ATOM 725 C CA . LYS A 1 96 ? -15.305 -18.906 -6.738 1 97.88 96 LYS A CA 1
ATOM 726 C C . LYS A 1 96 ? -15.594 -17.453 -7.102 1 97.88 96 LYS A C 1
ATOM 728 O O . LYS A 1 96 ? -16.641 -16.906 -6.738 1 97.88 96 LYS A O 1
ATOM 733 N N . ASP A 1 97 ? -14.625 -16.719 -7.719 1 97.56 97 ASP A N 1
ATOM 734 C CA . ASP A 1 97 ? -14.703 -15.383 -8.289 1 97.56 97 ASP A CA 1
ATOM 735 C C . ASP A 1 97 ? -14.531 -14.312 -7.211 1 97.56 97 ASP A C 1
ATOM 737 O O . ASP A 1 97 ? -14.602 -13.117 -7.496 1 97.56 97 ASP A O 1
ATOM 741 N N . ASP A 1 98 ? -14.281 -14.828 -5.949 1 97.88 98 ASP A N 1
ATOM 742 C CA . ASP A 1 98 ? -13.883 -13.852 -4.934 1 97.88 98 ASP A CA 1
ATOM 743 C C . ASP A 1 98 ? -12.664 -13.062 -5.387 1 97.88 98 ASP A C 1
ATOM 745 O O . ASP A 1 98 ? -11.727 -13.617 -5.965 1 97.88 98 ASP A O 1
ATOM 749 N N . LYS A 1 99 ? -12.594 -11.812 -5.098 1 97.81 99 LYS A N 1
ATOM 750 C CA . LYS A 1 99 ? -11.484 -10.945 -5.48 1 97.81 99 LYS A CA 1
ATOM 751 C C . LYS A 1 99 ? -10.398 -10.945 -4.41 1 97.81 99 LYS A C 1
ATOM 753 O O . LYS A 1 99 ? -10.695 -10.898 -3.215 1 97.81 99 LYS A O 1
ATOM 758 N N . ILE A 1 100 ? -9.195 -11.016 -4.855 1 97.19 100 ILE A N 1
ATOM 759 C CA . ILE A 1 100 ? -8.008 -10.859 -4.012 1 97.19 100 ILE A CA 1
ATOM 760 C C . ILE A 1 100 ? -7.207 -9.641 -4.469 1 97.19 100 ILE A C 1
ATOM 762 O O . ILE A 1 100 ? -6.828 -9.547 -5.637 1 97.19 100 ILE A O 1
ATOM 766 N N . THR A 1 101 ? -7.059 -8.703 -3.611 1 97.94 101 THR A N 1
ATOM 767 C CA . THR A 1 101 ? -6.211 -7.543 -3.854 1 97.94 101 THR A CA 1
ATOM 768 C C . THR A 1 101 ? -5.109 -7.449 -2.799 1 97.94 101 THR A C 1
ATOM 770 O O . THR A 1 101 ? -5.395 -7.438 -1.599 1 97.94 101 THR A O 1
ATOM 773 N N . ILE A 1 102 ? -3.932 -7.434 -3.24 1 98.31 102 ILE A N 1
ATOM 774 C CA . ILE A 1 102 ? -2.768 -7.34 -2.365 1 98.31 102 ILE A CA 1
ATOM 775 C C . ILE A 1 102 ? -1.955 -6.094 -2.717 1 98.31 102 ILE A C 1
ATOM 777 O O . ILE A 1 102 ? -1.625 -5.871 -3.883 1 98.31 102 ILE A O 1
ATOM 781 N N . ILE A 1 103 ? -1.654 -5.266 -1.715 1 98.25 103 ILE A N 1
ATOM 782 C CA . ILE A 1 103 ? -0.658 -4.211 -1.883 1 98.25 103 ILE A CA 1
ATOM 783 C C . ILE A 1 103 ? 0.741 -4.785 -1.667 1 98.25 103 ILE A C 1
ATOM 785 O O . ILE A 1 103 ? 0.989 -5.477 -0.676 1 98.25 103 ILE A O 1
ATOM 789 N N . ILE A 1 104 ? 1.61 -4.504 -2.59 1 97.88 104 ILE A N 1
ATOM 790 C CA . ILE A 1 104 ? 2.982 -4.98 -2.447 1 97.88 104 ILE A CA 1
ATOM 791 C C . ILE A 1 104 ? 3.945 -3.799 -2.479 1 97.88 104 ILE A C 1
ATOM 793 O O . ILE A 1 104 ? 3.67 -2.783 -3.121 1 97.88 104 ILE A O 1
ATOM 797 N N . VAL A 1 105 ? 5.012 -4.004 -1.757 1 96.62 105 VAL A N 1
ATOM 798 C CA . VAL A 1 105 ? 6.133 -3.072 -1.755 1 96.62 105 VAL A CA 1
ATOM 799 C C . VAL A 1 105 ? 7.406 -3.795 -2.188 1 96.62 105 VAL A C 1
ATOM 801 O O . VAL A 1 105 ? 7.848 -4.738 -1.529 1 96.62 105 VAL A O 1
ATOM 804 N N . GLY A 1 106 ? 7.922 -3.328 -3.262 1 95.56 106 GLY A N 1
ATOM 805 C CA . GLY A 1 106 ? 9.18 -3.879 -3.74 1 95.56 106 GLY A CA 1
ATOM 806 C C . GLY A 1 106 ? 10.367 -2.963 -3.494 1 95.56 106 GLY A C 1
ATOM 807 O O . GLY A 1 106 ? 10.266 -1.749 -3.684 1 95.56 106 GLY A O 1
ATOM 808 N N . GLY A 1 107 ? 11.43 -3.527 -3.02 1 92.44 107 GLY A N 1
ATOM 809 C CA . GLY A 1 107 ? 12.68 -2.805 -2.82 1 92.44 107 GLY A CA 1
ATOM 810 C C . GLY A 1 107 ? 13.875 -3.492 -3.447 1 92.44 107 GLY A C 1
ATOM 811 O O . GLY A 1 107 ? 13.789 -4.656 -3.848 1 92.44 107 GLY A O 1
ATOM 812 N N . GLY A 1 108 ? 14.961 -2.762 -3.455 1 90.5 108 GLY A N 1
ATOM 813 C CA . GLY A 1 108 ? 16.172 -3.307 -4.051 1 90.5 108 GLY A CA 1
ATOM 814 C C . GLY A 1 108 ? 16.031 -3.58 -5.535 1 90.5 108 GLY A C 1
ATOM 815 O O . GLY A 1 108 ? 16.531 -4.59 -6.035 1 90.5 108 GLY A O 1
ATOM 816 N N . VAL A 1 109 ? 15.195 -2.689 -6.211 1 88.19 109 VAL A N 1
ATOM 817 C CA . VAL A 1 109 ? 14.977 -2.854 -7.645 1 88.19 109 VAL A CA 1
ATOM 818 C C . VAL A 1 109 ? 16.156 -2.273 -8.422 1 88.19 109 VAL A C 1
ATOM 820 O O . VAL A 1 109 ? 16.719 -1.252 -8.023 1 88.19 109 VAL A O 1
ATOM 823 N N . GLU A 1 110 ? 16.859 -3.043 -9.203 1 75.5 110 GLU A N 1
ATOM 824 C CA . GLU A 1 110 ? 18.047 -2.613 -9.93 1 75.5 110 GLU A CA 1
ATOM 825 C C . GLU A 1 110 ? 17.688 -1.767 -11.141 1 75.5 110 GLU A C 1
ATOM 827 O O . GLU A 1 110 ? 18.562 -1.154 -11.766 1 75.5 110 GLU A O 1
ATOM 832 N N . ASP A 1 111 ? 16.453 -1.542 -11.328 1 63.53 111 ASP A N 1
ATOM 833 C CA . ASP A 1 111 ? 16.078 -0.724 -12.484 1 63.53 111 ASP A CA 1
ATOM 834 C C . ASP A 1 111 ? 15.523 0.627 -12.039 1 63.53 111 ASP A C 1
ATOM 836 O O . ASP A 1 111 ? 14.516 0.687 -11.336 1 63.53 111 ASP A O 1
ATOM 840 N N . GLU A 1 112 ? 16.281 1.618 -12.281 1 62.47 112 GLU A N 1
ATOM 841 C CA . GLU A 1 112 ? 15.938 2.975 -11.875 1 62.47 112 GLU A CA 1
ATOM 842 C C . GLU A 1 112 ? 14.633 3.428 -12.531 1 62.47 112 GLU A C 1
ATOM 844 O O . GLU A 1 112 ? 13.945 4.309 -12.016 1 62.47 112 GLU A O 1
ATOM 849 N N . ASP A 1 113 ? 14.273 2.855 -13.57 1 74.31 113 ASP A N 1
ATOM 850 C CA . ASP A 1 113 ? 13.07 3.311 -14.266 1 74.31 113 ASP A CA 1
ATOM 851 C C . ASP A 1 113 ? 12.117 2.148 -14.531 1 74.31 113 ASP A C 1
ATOM 853 O O . ASP A 1 113 ? 12.07 1.613 -15.641 1 74.31 113 ASP A O 1
ATOM 857 N N . ILE A 1 114 ? 11.469 1.959 -13.492 1 83.06 114 ILE A N 1
ATOM 858 C CA . ILE A 1 114 ? 10.484 0.9 -13.68 1 83.06 114 ILE A CA 1
ATOM 859 C C . ILE A 1 114 ? 9.523 1.285 -14.797 1 83.06 114 ILE A C 1
ATOM 861 O O . ILE A 1 114 ? 8.906 2.354 -14.758 1 83.06 114 ILE A O 1
ATOM 865 N N . ASP A 1 115 ? 9.555 0.551 -15.906 1 84.38 115 ASP A N 1
ATOM 866 C CA . ASP A 1 115 ? 8.555 0.723 -16.969 1 84.38 115 ASP A CA 1
ATOM 867 C C . ASP A 1 115 ? 7.203 0.163 -16.531 1 84.38 115 ASP A C 1
ATOM 869 O O . ASP A 1 115 ? 7.004 -1.054 -16.516 1 84.38 115 ASP A O 1
ATOM 873 N N . ARG A 1 116 ? 6.246 1.07 -16.156 1 87.94 116 ARG A N 1
ATOM 874 C CA . ARG A 1 116 ? 4.953 0.695 -15.602 1 87.94 116 ARG A CA 1
ATOM 875 C C . ARG A 1 116 ? 4.16 -0.167 -16.578 1 87.94 116 ARG A C 1
ATOM 877 O O . ARG A 1 116 ? 3.447 -1.084 -16.172 1 87.94 116 ARG A O 1
ATOM 884 N N . ASP A 1 117 ? 4.289 0.127 -17.828 1 89.31 117 ASP A N 1
ATOM 885 C CA . ASP A 1 117 ? 3.578 -0.651 -18.844 1 89.31 117 ASP A CA 1
ATOM 886 C C . ASP A 1 117 ? 4.141 -2.066 -18.953 1 89.31 117 ASP A C 1
ATOM 888 O O . ASP A 1 117 ? 3.387 -3.033 -19.062 1 89.31 117 ASP A O 1
ATOM 892 N N . LEU A 1 118 ? 5.43 -2.127 -18.922 1 84.69 118 LEU A N 1
ATOM 893 C CA . LEU A 1 118 ? 6.066 -3.439 -18.938 1 84.69 118 LEU A CA 1
ATOM 894 C C . LEU A 1 118 ? 5.676 -4.254 -17.703 1 84.69 118 LEU A C 1
ATOM 896 O O . LEU A 1 118 ? 5.402 -5.453 -17.812 1 84.69 118 LEU A O 1
ATOM 900 N N . PHE A 1 119 ? 5.719 -3.59 -16.578 1 90 119 PHE A N 1
ATOM 901 C CA . PHE A 1 119 ? 5.332 -4.254 -15.344 1 90 119 PHE A CA 1
ATOM 902 C C . PHE A 1 119 ? 3.922 -4.82 -15.453 1 90 119 PHE A C 1
ATOM 904 O O . PHE A 1 119 ? 3.688 -5.984 -15.117 1 90 119 PHE A O 1
ATOM 911 N N . LYS A 1 120 ? 3.117 -4.004 -15.945 1 90.62 120 LYS A N 1
ATOM 912 C CA . LYS A 1 120 ? 1.712 -4.383 -16.047 1 90.62 120 LYS A CA 1
ATOM 913 C C . LYS A 1 120 ? 1.523 -5.508 -17.062 1 90.62 120 LYS A C 1
ATOM 915 O O . LYS A 1 120 ? 0.786 -6.465 -16.812 1 90.62 120 LYS A O 1
ATOM 920 N N . SER A 1 121 ? 2.178 -5.441 -18.188 1 89.62 121 SER A N 1
ATOM 921 C CA . SER A 1 121 ? 1.914 -6.371 -19.281 1 89.62 121 SER A CA 1
ATOM 922 C C . SER A 1 121 ? 2.699 -7.668 -19.109 1 89.62 121 SER A C 1
ATOM 924 O O . SER A 1 121 ? 2.311 -8.711 -19.641 1 89.62 121 SER A O 1
ATOM 926 N N . GLN A 1 122 ? 3.764 -7.621 -18.344 1 88.88 122 GLN A N 1
ATOM 927 C CA . GLN A 1 122 ? 4.648 -8.781 -18.344 1 88.88 122 GLN A CA 1
ATOM 928 C C . GLN A 1 122 ? 4.582 -9.516 -17 1 88.88 122 GLN A C 1
ATOM 930 O O . GLN A 1 122 ? 5.156 -10.594 -16.859 1 88.88 122 GLN A O 1
ATOM 935 N N . SER A 1 123 ? 3.898 -8.891 -16.094 1 93 123 SER A N 1
ATOM 936 C CA . SER A 1 123 ? 3.701 -9.672 -14.875 1 93 123 SER A CA 1
ATOM 937 C C . SER A 1 123 ? 2.785 -10.867 -15.117 1 93 123 SER A C 1
ATOM 939 O O . SER A 1 123 ? 1.8 -10.758 -15.852 1 93 123 SER A O 1
ATOM 941 N N . VAL A 1 124 ? 3.094 -11.992 -14.477 1 94.94 124 VAL A N 1
ATOM 942 C CA . VAL A 1 124 ? 2.281 -13.195 -14.57 1 94.94 124 VAL A CA 1
ATOM 943 C C . VAL A 1 124 ? 1.817 -13.617 -13.18 1 94.94 124 VAL A C 1
ATOM 945 O O . VAL A 1 124 ? 2.635 -13.797 -12.273 1 94.94 124 VAL A O 1
ATOM 948 N N . ILE A 1 125 ? 0.569 -13.742 -13.055 1 96.5 125 ILE A N 1
ATOM 949 C CA . ILE A 1 125 ? -0.05 -14.109 -11.789 1 96.5 125 ILE A CA 1
ATOM 950 C C . ILE A 1 125 ? -0.874 -15.383 -11.969 1 96.5 125 ILE A C 1
ATOM 952 O O . ILE A 1 125 ? -1.747 -15.445 -12.836 1 96.5 125 ILE A O 1
ATOM 956 N N . THR A 1 126 ? -0.609 -16.406 -11.133 1 95.56 126 THR A N 1
ATOM 957 C CA . THR A 1 126 ? -1.351 -17.656 -11.195 1 95.56 126 THR A CA 1
ATOM 958 C C . THR A 1 126 ? -1.896 -18.031 -9.82 1 95.56 126 THR A C 1
ATOM 960 O O . THR A 1 126 ? -1.139 -18.141 -8.852 1 95.56 126 THR A O 1
ATOM 963 N N . PHE A 1 127 ? -3.15 -18.172 -9.812 1 96.75 127 PHE A N 1
ATOM 964 C CA . PHE A 1 127 ? -3.84 -18.562 -8.586 1 96.75 127 PHE A CA 1
ATOM 965 C C . PHE A 1 127 ? -4.02 -20.078 -8.523 1 96.75 127 PHE A C 1
ATOM 967 O O . PHE A 1 127 ? -4.445 -20.703 -9.492 1 96.75 127 PHE A O 1
ATOM 974 N N . THR A 1 128 ? -3.742 -20.703 -7.344 1 96.19 128 THR A N 1
ATOM 975 C CA . THR A 1 128 ? -3.938 -22.125 -7.094 1 96.19 128 THR A CA 1
ATOM 976 C C . THR A 1 128 ? -4.688 -22.344 -5.781 1 96.19 128 THR A C 1
ATOM 978 O O . THR A 1 128 ? -4.16 -22.062 -4.703 1 96.19 128 THR A O 1
ATOM 981 N N . PRO A 1 129 ? -5.93 -22.812 -5.832 1 95.88 129 PRO A N 1
ATOM 982 C CA . PRO A 1 129 ? -6.625 -23.156 -4.594 1 95.88 129 PRO A CA 1
ATOM 983 C C . PRO A 1 129 ? -6.027 -24.391 -3.91 1 95.88 129 PRO A C 1
ATOM 985 O O . PRO A 1 129 ? -5.535 -25.297 -4.586 1 95.88 129 PRO A O 1
ATOM 988 N N . LEU A 1 130 ? -6.059 -24.344 -2.584 1 94.88 130 LEU A N 1
ATOM 989 C CA . LEU A 1 130 ? -5.57 -25.484 -1.829 1 94.88 130 LEU A CA 1
ATOM 990 C C . LEU A 1 130 ? -6.719 -26.203 -1.136 1 94.88 130 LEU A C 1
ATOM 992 O O . LEU A 1 130 ? -7.723 -25.594 -0.779 1 94.88 130 LEU A O 1
ATOM 996 N N . MET B 1 1 ? 17.078 39.219 62.781 1 33.62 1 MET B N 1
ATOM 997 C CA . MET B 1 1 ? 16.703 37.969 62.125 1 33.62 1 MET B CA 1
ATOM 998 C C . MET B 1 1 ? 16.016 38.25 60.812 1 33.62 1 MET B C 1
ATOM 1000 O O . MET B 1 1 ? 14.914 38.781 60.781 1 33.62 1 MET B O 1
ATOM 1004 N N . LEU B 1 2 ? 16.75 38.562 59.719 1 40 2 LEU B N 1
ATOM 1005 C CA . LEU B 1 2 ? 16.312 38.906 58.375 1 40 2 LEU B CA 1
ATOM 1006 C C . LEU B 1 2 ? 15.602 37.719 57.719 1 40 2 LEU B C 1
ATOM 1008 O O . LEU B 1 2 ? 16.188 36.656 57.531 1 40 2 LEU B O 1
ATOM 1012 N N . VAL B 1 3 ? 14.328 37.594 58 1 45.88 3 VAL B N 1
ATOM 1013 C CA . VAL B 1 3 ? 13.492 36.625 57.312 1 45.88 3 VAL B CA 1
ATOM 1014 C C . VAL B 1 3 ? 13.539 36.844 55.812 1 45.88 3 VAL B C 1
ATOM 1016 O O . VAL B 1 3 ? 13.102 37.875 55.312 1 45.88 3 VAL B O 1
ATOM 1019 N N . ARG B 1 4 ? 14.633 36.469 55.125 1 49.31 4 ARG B N 1
ATOM 1020 C CA . ARG B 1 4 ? 14.594 36.5 53.688 1 49.31 4 ARG B CA 1
ATOM 1021 C C . ARG B 1 4 ? 13.406 35.688 53.156 1 49.31 4 ARG B C 1
ATOM 1023 O O . ARG B 1 4 ? 13.266 34.5 53.469 1 49.31 4 ARG B O 1
ATOM 1030 N N . TRP B 1 5 ? 12.188 36.375 52.906 1 44.59 5 TRP B N 1
ATOM 1031 C CA . TRP B 1 5 ? 11.047 35.781 52.219 1 44.59 5 TRP B CA 1
ATOM 1032 C C . TRP B 1 5 ? 11.484 35.125 50.906 1 44.59 5 TRP B C 1
ATOM 1034 O O . TRP B 1 5 ? 12.094 35.75 50.062 1 44.59 5 TRP B O 1
ATOM 1044 N N . GLY B 1 6 ? 11.961 33.875 50.969 1 45.41 6 GLY B N 1
ATOM 1045 C CA . GLY B 1 6 ? 12.203 33.125 49.75 1 45.41 6 GLY B CA 1
ATOM 1046 C C . GLY B 1 6 ? 11.023 33.156 48.812 1 45.41 6 GLY B C 1
ATOM 1047 O O . GLY B 1 6 ? 9.883 32.906 49.219 1 45.41 6 GLY B O 1
ATOM 1048 N N . ILE B 1 7 ? 11.008 34.094 47.812 1 44.03 7 ILE B N 1
ATOM 1049 C CA . ILE B 1 7 ? 10.016 34.094 46.75 1 44.03 7 ILE B CA 1
ATOM 1050 C C . ILE B 1 7 ? 9.914 32.688 46.156 1 44.03 7 ILE B C 1
ATOM 1052 O O . ILE B 1 7 ? 10.906 32.125 45.656 1 44.03 7 ILE B O 1
ATOM 1056 N N . LEU B 1 8 ? 9.055 31.844 46.625 1 44.38 8 LEU B N 1
ATOM 1057 C CA . LEU B 1 8 ? 8.711 30.609 45.906 1 44.38 8 LEU B CA 1
ATOM 1058 C C . LEU B 1 8 ? 8.25 30.906 44.5 1 44.38 8 LEU B C 1
ATOM 1060 O O . LEU B 1 8 ? 7.238 31.578 44.281 1 44.38 8 LEU B O 1
ATOM 1064 N N . VAL B 1 9 ? 9.172 31.031 43.594 1 44.44 9 VAL B N 1
ATOM 1065 C CA . VAL B 1 9 ? 8.789 31.094 42.188 1 44.44 9 VAL B CA 1
ATOM 1066 C C . VAL B 1 9 ? 7.992 29.844 41.812 1 44.44 9 VAL B C 1
ATOM 1068 O O . VAL B 1 9 ? 8.508 28.734 41.875 1 44.44 9 VAL B O 1
ATOM 1071 N N . ALA B 1 10 ? 6.684 29.906 42 1 44.84 10 ALA B N 1
ATOM 1072 C CA . ALA B 1 10 ? 5.859 28.906 41.312 1 44.84 10 ALA B CA 1
ATOM 1073 C C . ALA B 1 10 ? 6.16 28.859 39.812 1 44.84 10 ALA B C 1
ATOM 1075 O O . ALA B 1 10 ? 5.973 29.859 39.125 1 44.84 10 ALA B O 1
ATOM 1076 N N . LEU B 1 11 ? 7.09 28.062 39.438 1 39.22 11 LEU B N 1
ATOM 1077 C CA . LEU B 1 11 ? 7.199 27.75 38.031 1 39.22 11 LEU B CA 1
ATOM 1078 C C . LEU B 1 11 ? 5.855 27.297 37.469 1 39.22 11 LEU B C 1
ATOM 1080 O O . LEU B 1 11 ? 5.387 26.203 37.781 1 39.22 11 LEU B O 1
ATOM 1084 N N . ALA B 1 12 ? 4.934 28.172 37.281 1 41.75 12 ALA B N 1
ATOM 1085 C CA . ALA B 1 12 ? 3.799 27.766 36.438 1 41.75 12 ALA B CA 1
ATOM 1086 C C . ALA B 1 12 ? 4.27 27.156 35.125 1 41.75 12 ALA B C 1
ATOM 1088 O O . ALA B 1 12 ? 4.898 27.844 34.312 1 41.75 12 ALA B O 1
ATOM 1089 N N . VAL B 1 13 ? 4.66 25.938 35.156 1 38.94 13 VAL B N 1
ATOM 1090 C CA . VAL B 1 13 ? 4.703 25.297 33.844 1 38.94 13 VAL B CA 1
ATOM 1091 C C . VAL B 1 13 ? 3.402 25.562 33.094 1 38.94 13 VAL B C 1
ATOM 1093 O O . VAL B 1 13 ? 2.326 25.156 33.531 1 38.94 13 VAL B O 1
ATOM 1096 N N . THR B 1 14 ? 3.129 26.75 32.594 1 39.16 14 THR B N 1
ATOM 1097 C CA . THR B 1 14 ? 2.086 26.875 31.562 1 39.16 14 THR B CA 1
ATOM 1098 C C . THR B 1 14 ? 2.068 25.656 30.656 1 39.16 14 THR B C 1
ATOM 1100 O O . THR B 1 14 ? 3.035 25.391 29.938 1 39.16 14 THR B O 1
ATOM 1103 N N . VAL B 1 15 ? 1.623 24.516 31.219 1 39.25 15 VAL B N 1
ATOM 1104 C CA . VAL B 1 15 ? 1.24 23.5 30.25 1 39.25 15 VAL B CA 1
ATOM 1105 C C . VAL B 1 15 ? 0.526 24.172 29.062 1 39.25 15 VAL B C 1
ATOM 1107 O O . VAL B 1 15 ? -0.545 24.75 29.234 1 39.25 15 VAL B O 1
ATOM 1110 N N . LEU B 1 16 ? 1.232 25.016 28.281 1 38.84 16 LEU B N 1
ATOM 1111 C CA . LEU B 1 16 ? 0.58 25.25 27 1 38.84 16 LEU B CA 1
ATOM 1112 C C . LEU B 1 16 ? -0.318 24.062 26.625 1 38.84 16 LEU B C 1
ATOM 1114 O O . LEU B 1 16 ? 0.159 22.938 26.484 1 38.84 16 LEU B O 1
ATOM 1118 N N . GLN B 1 17 ? -1.335 23.922 27.422 1 39.5 17 GLN B N 1
ATOM 1119 C CA . GLN B 1 17 ? -2.365 23 26.938 1 39.5 17 GLN B CA 1
ATOM 1120 C C . GLN B 1 17 ? -2.42 22.969 25.422 1 39.5 17 GLN B C 1
ATOM 1122 O O . GLN B 1 17 ? -2.771 23.969 24.781 1 39.5 17 GLN B O 1
ATOM 1127 N N . THR B 1 18 ? -1.396 22.562 24.688 1 45.44 18 THR B N 1
ATOM 1128 C CA . THR B 1 18 ? -1.547 22.344 23.25 1 45.44 18 THR B CA 1
ATOM 1129 C C . THR B 1 18 ? -2.959 21.859 22.938 1 45.44 18 THR B C 1
ATOM 1131 O O . THR B 1 18 ? -3.516 21.016 23.641 1 45.44 18 THR B O 1
ATOM 1134 N N . ARG B 1 19 ? -3.873 22.75 22.719 1 44.38 19 ARG B N 1
ATOM 1135 C CA . ARG B 1 19 ? -5.172 22.391 22.156 1 44.38 19 ARG B CA 1
ATOM 1136 C C . ARG B 1 19 ? -5.117 21.016 21.484 1 44.38 19 ARG B C 1
ATOM 1138 O O . ARG B 1 19 ? -4.219 20.766 20.672 1 44.38 19 ARG B O 1
ATOM 1145 N N . PRO B 1 20 ? -5.781 19.984 22.016 1 49.56 20 PRO B N 1
ATOM 1146 C CA . PRO B 1 20 ? -5.805 18.688 21.328 1 49.56 20 PRO B CA 1
ATOM 1147 C C . PRO B 1 20 ? -5.875 18.828 19.812 1 49.56 20 PRO B C 1
ATOM 1149 O O . PRO B 1 20 ? -6.723 19.547 19.281 1 49.56 20 PRO B O 1
ATOM 1152 N N . VAL B 1 21 ? -4.77 18.922 19.156 1 58.19 21 VAL B N 1
ATOM 1153 C CA . VAL B 1 21 ? -4.859 18.938 17.703 1 58.19 21 VAL B CA 1
ATOM 1154 C C . VAL B 1 21 ? -5.879 17.906 17.234 1 58.19 21 VAL B C 1
ATOM 1156 O O . VAL B 1 21 ? -5.801 16.734 17.609 1 58.19 21 VAL B O 1
ATOM 1159 N N . VAL B 1 22 ? -7.098 18.25 16.906 1 73.69 22 VAL B N 1
ATOM 1160 C CA . VAL B 1 22 ? -8.148 17.406 16.344 1 73.69 22 VAL B CA 1
ATOM 1161 C C . VAL B 1 22 ? -7.711 16.859 14.992 1 73.69 22 VAL B C 1
ATOM 1163 O O . VAL B 1 22 ? -7.254 17.625 14.133 1 73.69 22 VAL B O 1
ATOM 1166 N N . SER B 1 23 ? -7.566 15.555 14.945 1 85 23 SER B N 1
ATOM 1167 C CA . SER B 1 23 ? -7.262 14.883 13.68 1 85 23 SER B CA 1
ATOM 1168 C C . SER B 1 23 ? -8.461 14.914 12.734 1 85 23 SER B C 1
ATOM 1170 O O . SER B 1 23 ? -9.594 14.688 13.156 1 85 23 SER B O 1
ATOM 1172 N N . ASN B 1 24 ? -8.273 15.414 11.516 1 90.56 24 ASN B N 1
ATOM 1173 C CA . ASN B 1 24 ? -9.289 15.391 10.469 1 90.56 24 ASN B CA 1
ATOM 1174 C C . ASN B 1 24 ? -9.188 14.133 9.609 1 90.56 24 ASN B C 1
ATOM 1176 O O . ASN B 1 24 ? -9.648 14.117 8.469 1 90.56 24 ASN B O 1
ATOM 1180 N N . GLY B 1 25 ? -8.562 13.18 10.117 1 95.44 25 GLY B N 1
ATOM 1181 C CA . GLY B 1 25 ? -8.344 11.938 9.391 1 95.44 25 GLY B CA 1
ATOM 1182 C C . GLY B 1 25 ? -7.875 10.805 10.281 1 95.44 25 GLY B C 1
ATOM 1183 O O . GLY B 1 25 ? -7.887 10.922 11.508 1 95.44 25 GLY B O 1
ATOM 1184 N N . GLN B 1 26 ? -7.617 9.695 9.633 1 95.06 26 GLN B N 1
ATOM 1185 C CA . GLN B 1 26 ? -7.176 8.492 10.344 1 95.06 26 GLN B CA 1
ATOM 1186 C C . GLN B 1 26 ? -6.055 7.793 9.586 1 95.06 26 GLN B C 1
ATOM 1188 O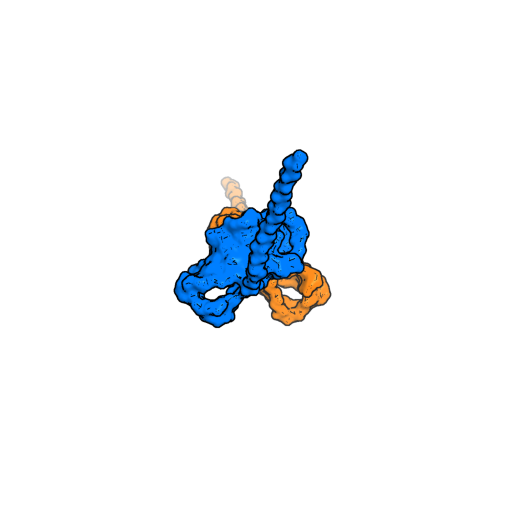 O . GLN B 1 26 ? -5.973 7.883 8.359 1 95.06 26 GLN B O 1
ATOM 1193 N N . ALA B 1 27 ? -5.195 7.215 10.414 1 96.62 27 ALA B N 1
ATOM 1194 C CA . ALA B 1 27 ? -4.188 6.309 9.867 1 96.62 27 ALA B CA 1
ATOM 1195 C C . ALA B 1 27 ? -4.367 4.895 10.414 1 96.62 27 ALA B C 1
ATOM 1197 O O . ALA B 1 27 ? -4.668 4.711 11.594 1 96.62 27 ALA B O 1
ATOM 1198 N N . ALA B 1 28 ? -4.172 3.914 9.555 1 96.56 28 ALA B N 1
ATOM 1199 C CA . ALA B 1 28 ? -4.324 2.521 9.969 1 96.56 28 ALA B CA 1
ATOM 1200 C C . ALA B 1 28 ? -3.252 1.64 9.336 1 96.56 28 ALA B C 1
ATOM 1202 O O . ALA B 1 28 ? -3.023 1.703 8.125 1 96.56 28 ALA B O 1
ATOM 1203 N N . ILE B 1 29 ? -2.656 0.798 10.18 1 96.19 29 ILE B N 1
ATOM 1204 C CA . ILE B 1 29 ? -1.642 -0.135 9.703 1 96.19 29 ILE B CA 1
ATOM 1205 C C . ILE B 1 29 ? -2.312 -1.312 9 1 96.19 29 ILE B C 1
ATOM 1207 O O . ILE B 1 29 ? -3.23 -1.929 9.539 1 96.19 29 ILE B O 1
ATOM 1211 N N . LEU B 1 30 ? -1.932 -1.536 7.742 1 95.12 30 LEU B N 1
ATOM 1212 C CA . LEU B 1 30 ? -2.389 -2.719 7.016 1 95.12 30 LEU B CA 1
ATOM 1213 C C . LEU B 1 30 ? -1.535 -3.932 7.367 1 95.12 30 LEU B C 1
ATOM 1215 O O . LEU B 1 30 ? -2.057 -5.043 7.512 1 95.12 30 LEU B O 1
ATOM 1219 N N . THR B 1 31 ? -0.201 -3.758 7.465 1 93.44 31 THR B N 1
ATOM 1220 C CA . THR B 1 31 ? 0.768 -4.773 7.867 1 93.44 31 THR B CA 1
ATOM 1221 C C . THR B 1 31 ? 2.049 -4.121 8.383 1 93.44 31 THR B C 1
ATOM 1223 O O . THR B 1 31 ? 2.344 -2.973 8.047 1 93.44 31 THR B O 1
ATOM 1226 N N . SER B 1 32 ? 2.701 -4.953 9.25 1 92.94 32 SER B N 1
ATOM 1227 C CA . SER B 1 32 ? 3.977 -4.477 9.773 1 92.94 32 SER B CA 1
ATOM 1228 C C . SER B 1 32 ? 4.984 -5.613 9.898 1 92.94 32 SER B C 1
ATOM 1230 O O . SER B 1 32 ? 4.605 -6.789 9.906 1 92.94 32 SER B O 1
ATOM 1232 N N . TRP B 1 33 ? 6.215 -5.227 9.836 1 90.19 33 TRP B N 1
ATOM 1233 C CA . TRP B 1 33 ? 7.363 -6.094 10.078 1 90.19 33 TRP B CA 1
ATOM 1234 C C . TRP B 1 33 ? 8.398 -5.391 10.945 1 90.19 33 TRP B C 1
ATOM 1236 O O . TRP B 1 33 ? 8.141 -4.312 11.484 1 90.19 33 TRP B O 1
ATOM 1246 N N . LYS B 1 34 ? 9.531 -5.926 11.258 1 85.38 34 LYS B N 1
ATOM 1247 C CA . LYS B 1 34 ? 10.508 -5.457 12.242 1 85.38 34 LYS B CA 1
ATOM 1248 C C . LYS B 1 34 ? 10.922 -4.016 11.969 1 85.38 34 LYS B C 1
ATOM 1250 O O . LYS B 1 34 ? 11.055 -3.217 12.898 1 85.38 34 LYS B O 1
ATOM 1255 N N . ASP B 1 35 ? 11.062 -3.586 10.734 1 90.88 35 ASP B N 1
ATOM 1256 C CA . ASP B 1 35 ? 11.617 -2.258 10.492 1 90.88 35 ASP B CA 1
ATOM 1257 C C . ASP B 1 35 ? 10.703 -1.445 9.57 1 90.88 35 ASP B C 1
ATOM 1259 O O . ASP B 1 35 ? 11.141 -0.484 8.938 1 90.88 35 ASP B O 1
ATOM 1263 N N . GLY B 1 36 ? 9.375 -1.878 9.633 1 93.25 36 GLY B N 1
ATOM 1264 C CA . GLY B 1 36 ? 8.562 -1.088 8.719 1 93.25 36 GLY B CA 1
ATOM 1265 C C . GLY B 1 36 ? 7.102 -1.498 8.711 1 93.25 36 GLY B C 1
ATOM 1266 O O . GLY B 1 36 ? 6.695 -2.377 9.477 1 93.25 36 GLY B O 1
ATOM 1267 N N . PHE B 1 37 ? 6.367 -0.801 7.906 1 95.62 37 PHE B N 1
ATOM 1268 C CA . PHE B 1 37 ? 4.938 -1.074 7.816 1 95.62 37 PHE B CA 1
ATOM 1269 C C . PHE B 1 37 ? 4.371 -0.577 6.492 1 95.62 37 PHE B C 1
ATOM 1271 O O . PHE B 1 37 ? 5.004 0.228 5.805 1 95.62 37 PHE B O 1
ATOM 1278 N N . ILE B 1 38 ? 3.229 -1.061 6.078 1 96.56 38 ILE B N 1
ATOM 1279 C CA . ILE B 1 38 ? 2.297 -0.474 5.121 1 96.56 38 ILE B CA 1
ATOM 1280 C C . ILE B 1 38 ? 1.06 0.038 5.855 1 96.56 38 ILE B C 1
ATOM 1282 O O . ILE B 1 38 ? 0.496 -0.664 6.699 1 96.56 38 ILE B O 1
ATOM 1286 N N . ALA B 1 39 ? 0.631 1.234 5.602 1 97.44 39 ALA B N 1
ATOM 1287 C CA . ALA B 1 39 ? -0.534 1.828 6.254 1 97.44 39 ALA B CA 1
ATOM 1288 C C . ALA B 1 39 ? -1.338 2.676 5.273 1 97.44 39 ALA B C 1
ATOM 1290 O O . ALA B 1 39 ? -0.882 2.947 4.16 1 97.44 39 ALA B O 1
ATOM 1291 N N . THR B 1 40 ? -2.504 3.002 5.648 1 97.81 40 THR B N 1
ATOM 1292 C CA . THR B 1 40 ? -3.305 3.996 4.941 1 97.81 40 THR B CA 1
ATOM 1293 C C . THR B 1 40 ? -3.459 5.262 5.781 1 97.81 40 THR B C 1
ATOM 1295 O O . THR B 1 40 ? -3.5 5.195 7.012 1 97.81 40 THR B O 1
ATOM 1298 N N . VAL B 1 41 ? -3.447 6.363 5.113 1 97.81 41 VAL B N 1
ATOM 1299 C CA . VAL B 1 41 ? -3.904 7.641 5.648 1 97.81 41 VAL B CA 1
ATOM 1300 C C . VAL B 1 41 ? -5.156 8.094 4.906 1 97.81 41 VAL B C 1
ATOM 1302 O O . VAL B 1 41 ? -5.152 8.195 3.676 1 97.81 41 VAL B O 1
ATOM 1305 N N . GLU B 1 42 ? -6.207 8.32 5.648 1 97.75 42 GLU B N 1
ATOM 1306 C CA . GLU B 1 42 ? -7.473 8.75 5.059 1 97.75 42 GLU B CA 1
ATOM 1307 C C . GLU B 1 42 ? -7.953 10.055 5.68 1 97.75 42 GLU B C 1
ATOM 1309 O O . GLU B 1 42 ? -7.879 10.234 6.898 1 97.75 42 GLU B O 1
ATOM 1314 N N . THR B 1 43 ? -8.352 10.977 4.82 1 97.31 43 THR B N 1
ATOM 1315 C CA . THR B 1 43 ? -8.953 12.234 5.262 1 97.31 43 THR B CA 1
ATOM 1316 C C . THR B 1 43 ? -9.914 12.773 4.207 1 97.31 43 THR B C 1
ATOM 1318 O O . THR B 1 43 ? -10.039 12.203 3.123 1 97.31 43 THR B O 1
ATOM 1321 N N . ASN B 1 44 ? -10.688 13.734 4.574 1 97.19 44 ASN B N 1
ATOM 1322 C CA . ASN B 1 44 ? -11.562 14.461 3.662 1 97.19 44 ASN B CA 1
ATOM 1323 C C . ASN B 1 44 ? -11.141 15.914 3.516 1 97.19 44 ASN B C 1
ATOM 1325 O O . ASN B 1 44 ? -10.648 16.531 4.469 1 97.19 44 ASN B O 1
ATOM 1329 N N . ALA B 1 45 ? -11.422 16.375 2.311 1 97.75 45 ALA B N 1
ATOM 1330 C CA . ALA B 1 45 ? -11.219 17.812 2.146 1 97.75 45 ALA B CA 1
ATOM 1331 C C . ALA B 1 45 ? -12.195 18.609 3.006 1 97.75 45 ALA B C 1
ATOM 1333 O O . ALA B 1 45 ? -13.406 18.422 2.906 1 97.75 45 ALA B O 1
ATOM 1334 N N . THR B 1 46 ? -11.609 19.438 3.842 1 94.88 46 THR B N 1
ATOM 1335 C CA . THR B 1 46 ? -12.461 20.219 4.734 1 94.88 46 THR B CA 1
ATOM 1336 C C . THR B 1 46 ? -13.156 21.344 3.977 1 94.88 46 THR B C 1
ATOM 1338 O O . THR B 1 46 ? -14.203 21.828 4.406 1 94.88 46 THR B O 1
ATOM 1341 N N . GLU B 1 47 ? -12.578 21.766 2.854 1 96.69 47 GLU B N 1
ATOM 1342 C CA . GLU B 1 47 ? -13.086 22.766 1.922 1 96.69 47 GLU B CA 1
ATOM 1343 C C . GLU B 1 47 ? -12.633 22.469 0.494 1 96.69 47 GLU B C 1
ATOM 1345 O O . GLU B 1 47 ? -11.703 21.688 0.279 1 96.69 47 GLU B O 1
ATOM 1350 N N . SER B 1 48 ? -13.344 23.109 -0.416 1 97.81 48 SER B N 1
ATOM 1351 C CA . SER B 1 48 ? -12.922 22.984 -1.808 1 97.81 48 SER B CA 1
ATOM 1352 C C . SER B 1 48 ? -11.609 23.703 -2.059 1 97.81 48 SER B C 1
ATOM 1354 O O . SER B 1 48 ? -11.312 24.703 -1.4 1 97.81 48 SER B O 1
ATOM 1356 N N . THR B 1 49 ? -10.789 23.234 -2.943 1 98.19 49 THR B N 1
ATOM 1357 C CA . THR B 1 49 ? -9.531 23.859 -3.342 1 98.19 49 THR B CA 1
ATOM 1358 C C . THR B 1 49 ? -9.25 23.609 -4.82 1 98.19 49 THR B C 1
ATOM 1360 O O . THR B 1 49 ? -9.562 22.547 -5.344 1 98.19 49 THR B O 1
ATOM 1363 N N . THR B 1 50 ? -8.617 24.594 -5.496 1 97.75 50 THR B N 1
ATOM 1364 C CA . THR B 1 50 ? -8.242 24.453 -6.898 1 97.75 50 THR B CA 1
ATOM 1365 C C . THR B 1 50 ? -6.742 24.672 -7.082 1 97.75 50 THR B C 1
ATOM 1367 O O . THR B 1 50 ? -6.227 24.578 -8.195 1 97.75 50 THR B O 1
ATOM 1370 N N . HIS B 1 51 ? -6.012 24.922 -5.996 1 97.75 51 HIS B N 1
ATOM 1371 C CA . HIS B 1 51 ? -4.586 25.219 -6.109 1 97.75 51 HIS B CA 1
ATOM 1372 C C . HIS B 1 51 ? -3.752 24.188 -5.352 1 97.75 51 HIS B C 1
ATOM 1374 O O . HIS B 1 51 ? -2.547 24.375 -5.172 1 97.75 51 HIS B O 1
ATOM 1380 N N . GLY B 1 52 ? -4.43 23.219 -4.766 1 98.44 52 GLY B N 1
ATOM 1381 C CA . GLY B 1 52 ? -3.707 22.156 -4.082 1 98.44 52 GLY B CA 1
ATOM 1382 C C . GLY B 1 52 ? -4.031 22.062 -2.604 1 98.44 52 GLY B C 1
ATOM 1383 O O . GLY B 1 52 ? -4.961 22.719 -2.127 1 98.44 52 GLY B O 1
ATOM 1384 N N . TRP B 1 53 ? -3.295 21.188 -1.955 1 98.12 53 TRP B N 1
ATOM 1385 C CA . TRP B 1 53 ? -3.527 20.953 -0.534 1 98.12 53 TRP B CA 1
ATOM 1386 C C . TRP B 1 53 ? -2.252 20.484 0.157 1 98.12 53 TRP B C 1
ATOM 1388 O O . TRP B 1 53 ? -1.298 20.078 -0.504 1 98.12 53 TRP B O 1
ATOM 1398 N N . LYS B 1 54 ? -2.279 20.641 1.474 1 97.94 54 LYS B N 1
ATOM 1399 C CA . LYS B 1 54 ? -1.257 20.109 2.373 1 97.94 54 LYS B CA 1
ATOM 1400 C C . LYS B 1 54 ? -1.874 19.203 3.432 1 97.94 54 LYS B C 1
ATOM 1402 O O . LYS B 1 54 ? -2.992 19.453 3.891 1 97.94 54 LYS B O 1
ATOM 1407 N N . LEU B 1 55 ? -1.148 18.219 3.67 1 97.38 55 LEU B N 1
ATOM 1408 C CA . LEU B 1 55 ? -1.521 17.312 4.746 1 97.38 55 LEU B CA 1
ATOM 1409 C C . LEU B 1 55 ? -0.386 17.156 5.754 1 97.38 55 LEU B C 1
ATOM 1411 O O . LEU B 1 55 ? 0.726 16.766 5.391 1 97.38 55 LEU B O 1
ATOM 1415 N N . ASP B 1 56 ? -0.596 17.562 6.961 1 97.12 56 ASP B N 1
ATOM 1416 C CA . ASP B 1 56 ? 0.339 17.312 8.055 1 97.12 56 ASP B CA 1
ATOM 1417 C C . ASP B 1 56 ? -0.014 16.016 8.781 1 97.12 56 ASP B C 1
ATOM 1419 O O . ASP B 1 56 ? -1.147 15.836 9.234 1 97.12 56 ASP B O 1
ATOM 1423 N N . VAL B 1 57 ? 0.912 15.172 8.797 1 97.19 57 VAL B N 1
ATOM 1424 C CA . VAL B 1 57 ? 0.7 13.859 9.406 1 97.19 57 VAL B CA 1
ATOM 1425 C C . VAL B 1 57 ? 1.71 13.641 10.523 1 97.19 57 VAL B C 1
ATOM 1427 O O . VAL B 1 57 ? 2.918 13.773 10.32 1 97.19 57 VAL B O 1
ATOM 1430 N N . THR B 1 58 ? 1.277 13.297 11.703 1 95.5 58 THR B N 1
ATOM 1431 C CA . THR B 1 58 ? 2.121 12.938 12.844 1 95.5 58 THR B CA 1
ATOM 1432 C C . THR B 1 58 ? 1.898 11.484 13.25 1 95.5 58 THR B C 1
ATOM 1434 O O . THR B 1 58 ? 0.76 11.062 13.461 1 95.5 58 THR B O 1
ATOM 1437 N N . PHE B 1 59 ? 2.957 10.719 13.328 1 93.69 59 PHE B N 1
ATOM 1438 C CA . PHE B 1 59 ? 2.895 9.336 13.789 1 93.69 59 PHE B CA 1
ATOM 1439 C C . PHE B 1 59 ? 3.443 9.211 15.203 1 93.69 59 PHE B C 1
ATOM 1441 O O . PHE B 1 59 ? 4.32 9.984 15.609 1 93.69 59 PHE B O 1
ATOM 1448 N N . PRO B 1 60 ? 2.963 8.211 15.922 1 90.69 60 PRO B N 1
ATOM 1449 C CA . PRO B 1 60 ? 3.459 8 17.281 1 90.69 60 PRO B CA 1
ATOM 1450 C C . PRO B 1 60 ? 4.816 7.293 17.312 1 90.69 60 PRO B C 1
ATOM 1452 O O . PRO B 1 60 ? 5.387 7.098 18.391 1 90.69 60 PRO B O 1
ATOM 1455 N N . VAL B 1 61 ? 5.344 6.922 16.188 1 90.62 61 VAL B N 1
ATOM 1456 C CA . VAL B 1 61 ? 6.641 6.273 16.062 1 90.62 61 VAL B CA 1
ATOM 1457 C C . VAL B 1 61 ? 7.523 7.055 15.094 1 90.62 61 VAL B C 1
ATOM 1459 O O . VAL B 1 61 ? 7.016 7.773 14.227 1 90.62 61 VAL B O 1
ATOM 1462 N N . LYS B 1 62 ? 8.781 6.891 15.312 1 91.75 62 LYS B N 1
ATOM 1463 C CA . LYS B 1 62 ? 9.727 7.469 14.359 1 91.75 62 LYS B CA 1
ATOM 1464 C C . LYS B 1 62 ? 9.75 6.676 13.055 1 91.75 62 LYS B C 1
ATOM 1466 O O . LYS B 1 62 ? 9.797 5.441 13.078 1 91.75 62 LYS B O 1
ATOM 1471 N N . VAL B 1 63 ? 9.656 7.391 11.977 1 93.5 63 VAL B N 1
ATOM 1472 C CA . VAL B 1 63 ? 9.703 6.785 10.656 1 93.5 63 VAL B CA 1
ATOM 1473 C C . VAL B 1 63 ? 10.805 7.441 9.82 1 93.5 63 VAL B C 1
ATOM 1475 O O . VAL B 1 63 ? 10.625 8.555 9.312 1 93.5 63 VAL B O 1
ATOM 1478 N N . LYS B 1 64 ? 11.852 6.758 9.594 1 93.44 64 LYS B N 1
ATOM 1479 C CA . LYS B 1 64 ? 13.031 7.371 8.984 1 93.44 64 LYS B CA 1
ATOM 1480 C C . LYS B 1 64 ? 12.875 7.473 7.473 1 93.44 64 LYS B C 1
ATOM 1482 O O . LYS B 1 64 ? 13.492 8.336 6.84 1 93.44 64 LYS B O 1
ATOM 1487 N N . ASN B 1 65 ? 12.188 6.527 6.918 1 93.31 65 ASN B N 1
ATOM 1488 C CA . ASN B 1 65 ? 11.922 6.516 5.484 1 93.31 65 ASN B CA 1
ATOM 1489 C C . ASN B 1 65 ? 10.43 6.391 5.195 1 93.31 65 ASN B C 1
ATOM 1491 O O . ASN B 1 65 ? 9.766 5.473 5.688 1 93.31 65 ASN B O 1
ATOM 1495 N N . LEU B 1 66 ? 9.883 7.348 4.441 1 96.12 66 LEU B N 1
ATOM 1496 C CA . LEU B 1 66 ? 8.453 7.352 4.125 1 96.12 66 LEU B CA 1
ATOM 1497 C C . LEU B 1 66 ? 8.234 7.445 2.619 1 96.12 66 LEU B C 1
ATOM 1499 O O . LEU B 1 66 ? 8.797 8.32 1.957 1 96.12 66 LEU B O 1
ATOM 1503 N N . LYS B 1 67 ? 7.562 6.508 2.064 1 95.94 67 LYS B N 1
ATOM 1504 C CA . LYS B 1 67 ? 7.098 6.52 0.68 1 95.94 67 LYS B CA 1
ATOM 1505 C C . LYS B 1 67 ? 5.574 6.461 0.611 1 95.94 67 LYS B C 1
ATOM 1507 O O . LYS B 1 67 ? 4.922 5.984 1.542 1 95.94 67 LYS B O 1
ATOM 1512 N N . MET B 1 68 ? 5.047 7.004 -0.515 1 97.5 68 MET B N 1
ATOM 1513 C CA . MET B 1 68 ? 3.59 7.031 -0.598 1 97.5 68 MET B CA 1
ATOM 1514 C C . MET B 1 68 ? 3.129 7.039 -2.051 1 97.5 68 MET B C 1
ATOM 1516 O O . MET B 1 68 ? 3.893 7.398 -2.947 1 97.5 68 MET B O 1
ATOM 1520 N N . ASP B 1 69 ? 1.839 6.691 -2.252 1 95.88 69 ASP B N 1
ATOM 1521 C CA . ASP B 1 69 ? 1.344 6.527 -3.615 1 95.88 69 ASP B CA 1
ATOM 1522 C C . ASP B 1 69 ? 0.643 7.793 -4.102 1 95.88 69 ASP B C 1
ATOM 1524 O O . ASP B 1 69 ? 0.808 8.195 -5.254 1 95.88 69 ASP B O 1
ATOM 1528 N N . GLN B 1 70 ? -0.167 8.414 -3.332 1 96.81 70 GLN B N 1
ATOM 1529 C CA . GLN B 1 70 ? -1.079 9.445 -3.811 1 96.81 70 GLN B CA 1
ATOM 1530 C C . GLN B 1 70 ? -0.737 10.805 -3.207 1 96.81 70 GLN B C 1
ATOM 1532 O O . GLN B 1 70 ? -1.627 11.625 -2.959 1 96.81 70 GLN B O 1
ATOM 1537 N N . ALA B 1 71 ? 0.502 11.031 -2.908 1 98.31 71 ALA B N 1
ATOM 1538 C CA . ALA B 1 71 ? 0.98 12.305 -2.363 1 98.31 71 ALA B CA 1
ATOM 1539 C C . ALA B 1 71 ? 2.488 12.438 -2.545 1 98.31 71 ALA B C 1
ATOM 1541 O O . ALA B 1 71 ? 3.164 11.484 -2.936 1 98.31 71 ALA B O 1
ATOM 1542 N N . VAL B 1 72 ? 2.961 13.695 -2.303 1 97.56 72 VAL B N 1
ATOM 1543 C CA . VAL B 1 72 ? 4.387 14 -2.354 1 97.56 72 VAL B CA 1
ATOM 1544 C C . VAL B 1 72 ? 4.871 14.445 -0.975 1 97.56 72 VAL B C 1
ATOM 1546 O O . VAL B 1 72 ? 4.211 15.242 -0.305 1 97.56 72 VAL B O 1
ATOM 1549 N N . LEU B 1 73 ? 5.941 13.82 -0.586 1 98 73 LEU B N 1
ATOM 1550 C CA . LEU B 1 73 ? 6.562 14.227 0.668 1 98 73 LEU B CA 1
ATOM 1551 C C . LEU B 1 73 ? 7.273 15.57 0.509 1 98 73 LEU B C 1
ATOM 1553 O O . LEU B 1 73 ? 8.188 15.695 -0.311 1 98 73 LEU B O 1
ATOM 1557 N N . THR B 1 74 ? 6.887 16.562 1.272 1 98.12 74 THR B N 1
ATOM 1558 C CA . THR B 1 74 ? 7.477 17.891 1.1 1 98.12 74 THR B CA 1
ATOM 1559 C C . THR B 1 74 ? 8.227 18.312 2.359 1 98.12 74 THR B C 1
ATOM 1561 O O . THR B 1 74 ? 8.93 19.328 2.357 1 98.12 74 THR B O 1
ATOM 1564 N N . GLY B 1 75 ? 8.07 17.562 3.443 1 97.56 75 GLY B N 1
ATOM 1565 C CA . GLY B 1 75 ? 8.781 17.906 4.656 1 97.56 75 GLY B CA 1
ATOM 1566 C C . GLY B 1 75 ? 8.711 16.844 5.73 1 97.56 75 GLY B C 1
ATOM 1567 O O . GLY B 1 75 ? 7.754 16.062 5.773 1 97.56 75 GLY B O 1
ATOM 1568 N N . ALA B 1 76 ? 9.688 16.859 6.555 1 96.75 76 ALA B N 1
ATOM 1569 C CA . ALA B 1 76 ? 9.742 16 7.742 1 96.75 76 ALA B CA 1
ATOM 1570 C C . ALA B 1 76 ? 10.352 16.75 8.922 1 96.75 76 ALA B C 1
ATOM 1572 O O . ALA B 1 76 ? 11.383 17.422 8.781 1 96.75 76 ALA B O 1
ATOM 1573 N N . THR B 1 77 ? 9.656 16.719 10.031 1 95.69 77 THR B N 1
ATOM 1574 C CA . THR B 1 77 ? 10.141 17.391 11.234 1 95.69 77 THR B CA 1
ATOM 1575 C C . THR B 1 77 ? 9.867 16.547 12.477 1 95.69 77 THR B C 1
ATOM 1577 O O . THR B 1 77 ? 9.531 15.359 12.367 1 95.69 77 THR B O 1
ATOM 1580 N N . GLY B 1 78 ? 10.172 17.094 13.656 1 94.5 78 GLY B N 1
ATOM 1581 C CA . GLY B 1 78 ? 9.867 16.406 14.906 1 94.5 78 GLY B CA 1
ATOM 1582 C C . GLY B 1 78 ? 10.617 15.102 15.07 1 94.5 78 GLY B C 1
ATOM 1583 O O . GLY B 1 78 ? 10.055 14.117 15.539 1 94.5 78 GLY B O 1
ATOM 1584 N N . ASP B 1 79 ? 11.836 15 14.617 1 93 79 ASP B N 1
ATOM 1585 C CA . ASP B 1 79 ? 12.648 13.797 14.68 1 93 79 ASP B CA 1
ATOM 1586 C C . ASP B 1 79 ? 11.961 12.633 13.961 1 93 79 ASP B C 1
ATOM 1588 O O . ASP B 1 79 ? 11.82 11.547 14.523 1 93 79 ASP B O 1
ATOM 1592 N N . TYR B 1 80 ? 11.266 12.906 12.836 1 94.25 80 TYR B N 1
ATOM 1593 C CA . TYR B 1 80 ? 10.664 11.945 11.914 1 94.25 80 TYR B CA 1
ATOM 1594 C C . TYR B 1 80 ? 9.383 11.359 12.5 1 94.25 80 TYR B C 1
ATOM 1596 O O . TYR B 1 80 ? 9.062 10.195 12.266 1 94.25 80 TYR B O 1
ATOM 1604 N N . HIS B 1 81 ? 8.727 12.242 13.258 1 93.62 81 HIS B N 1
ATOM 1605 C CA . HIS B 1 81 ? 7.375 11.93 13.695 1 93.62 81 HIS B CA 1
ATOM 1606 C C . HIS B 1 81 ? 6.34 12.68 12.867 1 93.62 81 HIS B C 1
ATOM 1608 O O . HIS B 1 81 ? 5.191 12.234 12.75 1 93.62 81 HIS B O 1
ATOM 1614 N N . ASN B 1 82 ? 6.77 13.859 12.359 1 96.56 82 ASN B N 1
ATOM 1615 C CA . ASN B 1 82 ? 5.863 14.75 11.648 1 96.56 82 ASN B CA 1
ATOM 1616 C C . ASN B 1 82 ? 6.246 14.883 10.172 1 96.56 82 ASN B C 1
ATOM 1618 O O . ASN B 1 82 ? 7.41 15.125 9.852 1 96.56 82 ASN B O 1
ATOM 1622 N N . PHE B 1 83 ? 5.262 14.742 9.297 1 98.12 83 PHE B N 1
ATOM 1623 C CA . PHE B 1 83 ? 5.488 14.812 7.859 1 98.12 83 PHE B CA 1
ATOM 1624 C C . PHE B 1 83 ? 4.504 15.766 7.199 1 98.12 83 PHE B C 1
ATOM 1626 O O . PHE B 1 83 ? 3.33 15.82 7.582 1 98.12 83 PHE B O 1
ATOM 1633 N N . GLU B 1 84 ? 5.047 16.469 6.27 1 98.44 84 GLU B N 1
ATOM 1634 C CA . GLU B 1 84 ? 4.215 17.297 5.406 1 98.44 84 GLU B CA 1
ATOM 1635 C C . GLU B 1 84 ? 4.09 16.703 4.012 1 98.44 84 GLU B C 1
ATOM 1637 O O . GLU B 1 84 ? 5.094 16.453 3.338 1 98.44 84 GLU B O 1
ATOM 1642 N N . LEU B 1 85 ? 2.846 16.438 3.648 1 98.38 85 LEU B N 1
ATOM 1643 C CA . LEU B 1 85 ? 2.535 15.906 2.328 1 98.38 85 LEU B CA 1
ATOM 1644 C C . LEU B 1 85 ? 1.776 16.938 1.49 1 98.38 85 LEU B C 1
ATOM 1646 O O . LEU B 1 85 ? 1.062 17.781 2.033 1 98.38 85 LEU B O 1
ATOM 1650 N N . SER B 1 86 ? 1.974 16.875 0.21 1 98.56 86 SER B N 1
ATOM 1651 C CA . SER B 1 86 ? 1.217 17.688 -0.728 1 98.56 86 SER B CA 1
ATOM 1652 C C . SER B 1 86 ? 0.563 16.828 -1.809 1 98.56 86 SER B C 1
ATOM 1654 O O . SER B 1 86 ? 0.909 15.664 -1.975 1 98.56 86 SER B O 1
ATOM 1656 N N . ASN B 1 87 ? -0.409 17.469 -2.475 1 98.5 87 ASN B N 1
ATOM 1657 C CA . ASN B 1 87 ? -1.034 16.797 -3.609 1 98.5 87 ASN B CA 1
ATOM 1658 C C . ASN B 1 87 ? -0.011 16.453 -4.684 1 98.5 87 ASN B C 1
ATOM 1660 O O . ASN B 1 87 ? 1.002 17.125 -4.832 1 98.5 87 ASN B O 1
ATOM 1664 N N . ASN B 1 88 ? -0.243 15.344 -5.312 1 96.5 88 ASN B N 1
ATOM 1665 C CA . ASN B 1 88 ? 0.513 15.125 -6.543 1 96.5 88 ASN B CA 1
ATOM 1666 C C . ASN B 1 88 ? -0.091 15.898 -7.715 1 96.5 88 ASN B C 1
ATOM 1668 O O . ASN B 1 88 ? -0.933 16.78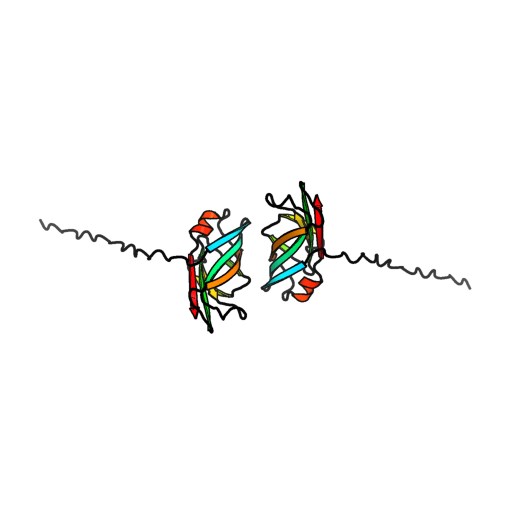1 -7.516 1 96.5 88 ASN B O 1
ATOM 1672 N N . THR B 1 89 ? 0.343 15.633 -8.922 1 94.31 89 THR B N 1
ATOM 1673 C CA . THR B 1 89 ? -0.055 16.438 -10.07 1 94.31 89 THR B CA 1
ATOM 1674 C C . THR B 1 89 ? -1.504 16.141 -10.453 1 94.31 89 THR B C 1
ATOM 1676 O O . THR B 1 89 ? -2.119 16.906 -11.195 1 94.31 89 THR B O 1
ATOM 1679 N N . SER B 1 90 ? -2.102 15.094 -9.938 1 94.19 90 SER B N 1
ATOM 1680 C CA . SER B 1 90 ? -3.398 14.641 -10.43 1 94.19 90 SER B CA 1
ATOM 1681 C C . SER B 1 90 ? -4.496 14.867 -9.398 1 94.19 90 SER B C 1
ATOM 1683 O O . SER B 1 90 ? -5.676 14.633 -9.672 1 94.19 90 SER B O 1
ATOM 1685 N N . ASN B 1 91 ? -4.156 15.336 -8.25 1 97.56 91 ASN B N 1
ATOM 1686 C CA . ASN B 1 91 ? -5.184 15.398 -7.219 1 97.56 91 ASN B CA 1
ATOM 1687 C C . ASN B 1 91 ? -5.117 16.703 -6.438 1 97.56 91 ASN B C 1
ATOM 1689 O O . ASN B 1 91 ? -5.336 16.719 -5.227 1 97.56 91 ASN B O 1
ATOM 1693 N N . GLY B 1 92 ? -4.805 17.781 -7.164 1 98.12 92 GLY B N 1
ATOM 1694 C CA . GLY B 1 92 ? -4.68 19.078 -6.535 1 98.12 92 GLY B CA 1
ATOM 1695 C C . GLY B 1 92 ? -5.996 19.844 -6.465 1 98.12 92 GLY B C 1
ATOM 1696 O O . GLY B 1 92 ? -6.105 20.844 -5.754 1 98.12 92 GLY B O 1
ATOM 1697 N N . VAL B 1 93 ? -7.105 19.453 -7.219 1 98.44 93 VAL B N 1
ATOM 1698 C CA . VAL B 1 93 ? -8.43 20.078 -7.219 1 98.44 93 VAL B CA 1
ATOM 1699 C C . VAL B 1 93 ? -9.414 19.172 -6.477 1 98.44 93 VAL B C 1
ATOM 1701 O O . VAL B 1 93 ? -9.617 18.016 -6.852 1 98.44 93 VAL B O 1
ATOM 1704 N N . LEU B 1 94 ? -9.977 19.719 -5.41 1 98.25 94 LEU B N 1
ATOM 1705 C CA . LEU B 1 94 ? -10.922 18.969 -4.59 1 98.25 94 LEU B CA 1
ATOM 1706 C C . LEU B 1 94 ? -12.172 19.797 -4.301 1 98.25 94 LEU B C 1
ATOM 1708 O O . LEU B 1 94 ? -12.102 21.016 -4.195 1 98.25 94 LEU B O 1
ATOM 1712 N N . THR B 1 95 ? -13.297 19.078 -4.215 1 98.25 95 THR B N 1
ATOM 1713 C CA . THR B 1 95 ? -14.516 19.656 -3.646 1 98.25 95 THR B CA 1
ATOM 1714 C C . THR B 1 95 ? -14.641 19.297 -2.168 1 98.25 95 THR B C 1
ATOM 1716 O O . THR B 1 95 ? -14.055 18.312 -1.712 1 98.25 95 THR B O 1
ATOM 1719 N N . LYS B 1 96 ? -15.359 20.094 -1.527 1 97.81 96 LYS B N 1
ATOM 1720 C CA . LYS B 1 96 ? -15.586 19.812 -0.112 1 97.81 96 LYS B CA 1
ATOM 1721 C C . LYS B 1 96 ? -16.078 18.375 0.092 1 97.81 96 LYS B C 1
ATOM 1723 O O . LYS B 1 96 ? -16.922 17.891 -0.658 1 97.81 96 LYS B O 1
ATOM 1728 N N . ASP B 1 97 ? -15.453 17.609 1.04 1 97.56 97 ASP B N 1
ATOM 1729 C CA . ASP B 1 97 ? -15.82 16.281 1.521 1 97.56 97 ASP B CA 1
ATOM 1730 C C . ASP B 1 97 ? -15.305 15.195 0.58 1 97.56 97 ASP B C 1
ATOM 1732 O O . ASP B 1 97 ? -15.547 14.008 0.8 1 97.56 97 ASP B O 1
ATOM 1736 N N . ASP B 1 98 ? -14.562 15.68 -0.471 1 97.88 98 ASP B N 1
ATOM 1737 C CA . ASP B 1 98 ? -13.852 14.68 -1.261 1 97.88 98 ASP B CA 1
ATOM 1738 C C . ASP B 1 98 ? -12.945 13.82 -0.376 1 97.88 98 ASP B C 1
ATOM 1740 O O . ASP B 1 98 ? -12.281 14.336 0.525 1 97.88 98 ASP B O 1
ATOM 1744 N N . LYS B 1 99 ? -12.828 12.562 -0.638 1 97.75 99 LYS B N 1
ATOM 1745 C CA . LYS B 1 99 ? -12.008 11.633 0.131 1 97.75 99 LYS B CA 1
ATOM 1746 C C . LYS B 1 99 ? -10.586 11.562 -0.428 1 97.75 99 LYS B C 1
ATOM 1748 O O . LYS B 1 99 ? -10.398 11.516 -1.645 1 97.75 99 L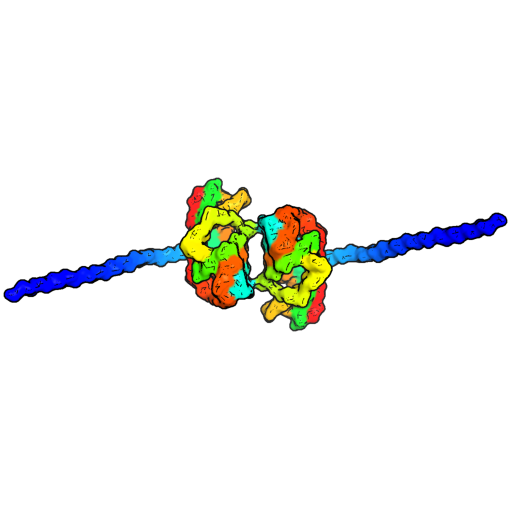YS B O 1
ATOM 1753 N N . ILE B 1 100 ? -9.656 11.578 0.463 1 97.12 100 ILE B N 1
ATOM 1754 C CA . ILE B 1 100 ? -8.25 11.359 0.149 1 97.12 100 ILE B CA 1
ATOM 1755 C C . ILE B 1 100 ? -7.758 10.102 0.863 1 97.12 100 ILE B C 1
ATOM 1757 O O . ILE B 1 100 ? -7.879 9.984 2.086 1 97.12 100 ILE B O 1
ATOM 1761 N N . THR B 1 101 ? -7.332 9.148 0.118 1 97.94 101 THR B N 1
ATOM 1762 C CA . THR B 1 101 ? -6.707 7.945 0.656 1 97.94 101 THR B CA 1
ATOM 1763 C C . THR B 1 101 ? -5.289 7.781 0.114 1 97.94 101 THR B C 1
ATOM 1765 O O . THR B 1 101 ? -5.082 7.773 -1.102 1 97.94 101 THR B O 1
ATOM 1768 N N . ILE B 1 102 ? -4.383 7.703 0.98 1 98.31 102 ILE B N 1
ATOM 1769 C CA . ILE B 1 102 ? -2.977 7.539 0.63 1 98.31 102 ILE B CA 1
ATOM 1770 C C . ILE B 1 102 ? -2.436 6.254 1.255 1 98.31 102 ILE B C 1
ATOM 1772 O O . ILE B 1 102 ? -2.605 6.02 2.453 1 98.31 102 ILE B O 1
ATOM 1776 N N . ILE B 1 103 ? -1.794 5.398 0.443 1 98.25 103 ILE B N 1
ATOM 1777 C CA . ILE B 1 103 ? -1.003 4.293 0.974 1 98.25 103 ILE B CA 1
ATOM 1778 C C . ILE B 1 103 ? 0.398 4.785 1.33 1 98.25 103 ILE B C 1
ATOM 1780 O O . ILE B 1 103 ? 1.052 5.453 0.524 1 98.25 103 ILE B O 1
ATOM 1784 N N . ILE B 1 104 ? 0.812 4.477 2.516 1 97.88 104 ILE B N 1
ATOM 1785 C CA . ILE B 1 104 ? 2.154 4.879 2.928 1 97.88 104 ILE B CA 1
ATOM 1786 C C . ILE B 1 104 ? 2.963 3.645 3.322 1 97.88 104 ILE B C 1
ATOM 1788 O O . ILE B 1 104 ? 2.404 2.654 3.799 1 97.88 104 ILE B O 1
ATOM 1792 N N . VAL B 1 105 ? 4.23 3.771 3.072 1 96.62 105 VAL B N 1
ATOM 1793 C CA . VAL B 1 105 ? 5.215 2.781 3.5 1 96.62 105 VAL B CA 1
ATOM 1794 C C . VAL B 1 105 ? 6.254 3.441 4.402 1 96.62 105 VAL B C 1
ATOM 1796 O O . VAL B 1 105 ? 6.965 4.355 3.979 1 96.62 105 VAL B O 1
ATOM 1799 N N . GLY B 1 106 ? 6.285 2.965 5.598 1 95.56 106 GLY B N 1
ATOM 1800 C CA . GLY B 1 106 ? 7.285 3.453 6.535 1 95.56 106 GLY B CA 1
ATOM 1801 C C . GLY B 1 106 ? 8.414 2.471 6.766 1 95.56 106 GLY B C 1
ATOM 1802 O O . GLY B 1 106 ? 8.188 1.266 6.891 1 95.56 106 GLY B O 1
ATOM 1803 N N . GLY B 1 107 ? 9.617 2.963 6.738 1 92.56 107 GLY B N 1
ATOM 1804 C CA . GLY B 1 107 ? 10.797 2.17 7.035 1 92.56 107 GLY B CA 1
ATOM 1805 C C . GLY B 1 107 ? 11.695 2.799 8.086 1 92.56 107 GLY B C 1
ATOM 1806 O O . GLY B 1 107 ? 11.523 3.969 8.438 1 92.56 107 GLY B O 1
ATOM 1807 N N . GLY B 1 108 ? 12.648 2.014 8.516 1 90.62 108 GLY B N 1
ATOM 1808 C CA . GLY B 1 108 ? 13.555 2.498 9.539 1 90.62 108 GLY B CA 1
ATOM 1809 C C . GLY B 1 108 ? 12.867 2.797 10.859 1 90.62 108 GLY B C 1
ATOM 1810 O O . GLY B 1 108 ? 13.18 3.787 11.523 1 90.62 108 GLY B O 1
ATOM 1811 N N . VAL B 1 109 ? 11.781 1.961 11.148 1 88.56 109 VAL B N 1
ATOM 1812 C CA . VAL B 1 109 ? 11.039 2.148 12.383 1 88.56 109 VAL B CA 1
ATOM 1813 C C . VAL B 1 109 ? 11.797 1.514 13.547 1 88.56 109 VAL B C 1
ATOM 1815 O O . VAL B 1 109 ? 12.422 0.464 13.391 1 88.56 109 VAL B O 1
ATOM 1818 N N . GLU B 1 110 ? 12.164 2.252 14.547 1 75.94 110 GLU B N 1
ATOM 1819 C CA . GLU B 1 110 ? 12.953 1.768 15.672 1 75.94 110 GLU B CA 1
ATOM 1820 C C . GLU B 1 110 ? 12.094 0.968 16.641 1 75.94 110 GLU B C 1
ATOM 1822 O O . GLU B 1 110 ? 12.617 0.329 17.562 1 75.94 110 GLU B O 1
ATOM 1827 N N . ASP B 1 111 ? 10.875 0.84 16.359 1 63.66 111 ASP B N 1
ATOM 1828 C CA . ASP B 1 111 ? 10.039 0.069 17.266 1 63.66 111 ASP B CA 1
ATOM 1829 C C . ASP B 1 111 ? 9.641 -1.269 16.656 1 63.66 111 ASP B C 1
ATOM 1831 O O . ASP B 1 111 ? 9 -1.304 15.602 1 63.66 111 ASP B O 1
ATOM 1835 N N . GLU B 1 112 ? 10.188 -2.277 17.172 1 62.47 112 GLU B N 1
ATOM 1836 C CA . GLU B 1 112 ? 9.969 -3.627 16.656 1 62.47 112 GLU B CA 1
ATOM 1837 C C . GLU B 1 112 ? 8.492 -4.012 16.734 1 62.47 112 GLU B C 1
ATOM 1839 O O . GLU B 1 112 ? 8.031 -4.871 15.984 1 62.47 112 GLU B O 1
ATOM 1844 N N . ASP B 1 113 ? 7.762 -3.402 17.531 1 74.19 113 ASP B N 1
ATOM 1845 C CA . ASP B 1 113 ? 6.363 -3.793 17.688 1 74.19 113 ASP B CA 1
ATOM 1846 C C . ASP B 1 113 ? 5.438 -2.584 17.562 1 74.19 113 ASP B C 1
ATOM 1848 O O . ASP B 1 113 ? 4.996 -2.031 18.578 1 74.19 113 ASP B O 1
ATOM 1852 N N . ILE B 1 114 ? 5.277 -2.389 16.344 1 83.12 114 ILE B N 1
ATOM 1853 C CA . ILE B 1 114 ? 4.348 -1.28 16.141 1 83.12 114 ILE B CA 1
ATOM 1854 C C . ILE B 1 114 ? 3.004 -1.607 16.797 1 83.12 114 ILE B C 1
ATOM 1856 O O . ILE B 1 114 ? 2.402 -2.643 16.5 1 83.12 114 ILE B O 1
ATOM 1860 N N . ASP B 1 115 ? 2.633 -0.878 17.828 1 84.44 115 ASP B N 1
ATOM 1861 C CA . ASP B 1 115 ? 1.295 -0.99 18.406 1 84.44 115 ASP B CA 1
ATOM 1862 C C . ASP B 1 115 ? 0.249 -0.36 17.484 1 84.44 115 ASP B C 1
ATOM 1864 O O . ASP B 1 115 ? 0.137 0.865 17.422 1 84.44 115 ASP B O 1
ATOM 1868 N N . ARG B 1 116 ? -0.534 -1.213 16.766 1 88.12 116 ARG B N 1
ATOM 1869 C CA . ARG B 1 116 ? -1.485 -0.771 15.75 1 88.12 116 ARG B CA 1
ATOM 1870 C C . ARG B 1 116 ? -2.545 0.143 16.359 1 88.12 116 ARG B C 1
ATOM 1872 O O . ARG B 1 116 ? -2.992 1.094 15.711 1 88.12 116 ARG B O 1
ATOM 1879 N N . ASP B 1 117 ? -2.934 -0.153 17.547 1 89.38 117 ASP B N 1
ATOM 1880 C CA . ASP B 1 117 ? -3.938 0.671 18.219 1 89.38 117 ASP B CA 1
ATOM 1881 C C . ASP B 1 117 ? -3.383 2.055 18.547 1 89.38 117 ASP B C 1
ATOM 1883 O O . ASP B 1 117 ? -4.07 3.062 18.375 1 89.38 117 ASP B O 1
ATOM 1887 N N . LEU B 1 118 ? -2.189 2.041 19.016 1 84.69 118 LEU B N 1
ATOM 1888 C CA . LEU B 1 118 ? -1.544 3.316 19.312 1 84.69 118 LEU B CA 1
ATOM 1889 C C . LEU B 1 118 ? -1.368 4.141 18.031 1 84.69 118 LEU B C 1
ATOM 1891 O O . LEU B 1 118 ? -1.591 5.352 18.047 1 84.69 118 LEU B O 1
ATOM 1895 N N . PHE B 1 119 ? -0.927 3.455 17.016 1 90.12 119 PHE B N 1
ATOM 1896 C CA . PHE B 1 119 ? -0.761 4.129 15.727 1 90.12 119 PHE B CA 1
ATOM 1897 C C . PHE B 1 119 ? -2.066 4.777 15.289 1 90.12 119 PHE B C 1
ATOM 1899 O O . PHE B 1 119 ? -2.084 5.949 14.906 1 90.12 119 PHE B O 1
ATOM 1906 N N . LYS B 1 120 ? -3.039 4.012 15.414 1 90.62 120 LYS B N 1
ATOM 1907 C CA . LYS B 1 120 ? -4.352 4.477 14.969 1 90.62 120 LYS B CA 1
ATOM 1908 C C . LYS B 1 120 ? -4.855 5.621 15.836 1 90.62 120 LYS B C 1
ATOM 1910 O O . LYS B 1 120 ? -5.371 6.617 15.328 1 90.62 120 LYS B O 1
ATOM 1915 N N . SER B 1 121 ? -4.715 5.543 17.141 1 89.5 121 SER B N 1
ATOM 1916 C CA . SER B 1 121 ? -5.332 6.496 18.047 1 89.5 121 SER B CA 1
ATOM 1917 C C . SER B 1 121 ? -4.473 7.746 18.219 1 89.5 121 SER B C 1
ATOM 1919 O O . SER B 1 121 ? -4.98 8.812 18.562 1 89.5 121 SER B O 1
ATOM 1921 N N . GLN B 1 122 ? -3.195 7.617 17.906 1 88.94 122 GLN B N 1
ATOM 1922 C CA . GLN B 1 122 ? -2.316 8.727 18.266 1 88.94 122 GLN B CA 1
ATOM 1923 C C . GLN B 1 122 ? -1.82 9.453 17.016 1 88.94 122 GLN B C 1
ATOM 1925 O O . GLN B 1 122 ? -1.181 10.5 17.109 1 88.94 122 GLN B O 1
ATOM 1930 N N . SER B 1 123 ? -2.111 8.852 15.906 1 93.06 123 SER B N 1
ATOM 1931 C CA . SER B 1 123 ? -1.775 9.625 14.719 1 93.06 123 SER B CA 1
ATOM 1932 C C . SER B 1 123 ? -2.65 10.867 14.602 1 93.06 123 SER B C 1
ATOM 1934 O O . SER B 1 123 ? -3.848 10.82 14.891 1 93.06 123 SER B O 1
ATOM 1936 N N . VAL B 1 124 ? -2.051 11.969 14.125 1 94.81 124 VAL B N 1
ATOM 1937 C CA . VAL B 1 124 ? -2.771 13.219 13.914 1 94.81 124 VAL B CA 1
ATOM 1938 C C . VAL B 1 124 ? -2.633 13.656 12.453 1 94.81 124 VAL B C 1
ATOM 1940 O O . VAL B 1 124 ? -1.519 13.773 11.938 1 94.81 124 VAL B O 1
ATOM 1943 N N . ILE B 1 125 ? -3.734 13.844 11.852 1 96.44 125 ILE B N 1
ATOM 1944 C CA . ILE B 1 125 ? -3.789 14.242 10.453 1 96.44 125 ILE B CA 1
ATOM 1945 C C . ILE B 1 125 ? -4.543 15.562 10.312 1 96.44 125 ILE B C 1
ATOM 1947 O O . ILE B 1 125 ? -5.68 15.688 10.781 1 96.44 125 ILE B O 1
ATOM 1951 N N . THR B 1 126 ? -3.912 16.562 9.656 1 95.5 126 THR B N 1
ATOM 1952 C CA . THR B 1 126 ? -4.547 17.844 9.445 1 95.5 126 THR B CA 1
ATOM 1953 C C . THR B 1 126 ? -4.5 18.234 7.969 1 95.5 126 THR B C 1
ATOM 1955 O O . THR B 1 126 ? -3.422 18.297 7.371 1 95.5 126 THR B O 1
ATOM 1958 N N . PHE B 1 127 ? -5.652 18.453 7.477 1 96.69 127 PHE B N 1
ATOM 1959 C CA . PHE B 1 127 ? -5.789 18.875 6.086 1 96.69 127 PHE B CA 1
ATOM 1960 C C . PHE B 1 127 ? -5.844 20.391 5.969 1 96.69 127 PHE B C 1
ATOM 1962 O O . PHE B 1 127 ? -6.578 21.047 6.711 1 96.69 127 PHE B O 1
ATOM 1969 N N . THR B 1 128 ? -5.086 20.984 4.984 1 96.06 128 THR B N 1
ATOM 1970 C CA . THR B 1 128 ? -5.086 22.406 4.695 1 96.06 128 THR B CA 1
ATOM 1971 C C . THR B 1 128 ? -5.25 22.656 3.197 1 96.06 128 THR B C 1
ATOM 1973 O O . THR B 1 128 ? -4.363 22.328 2.406 1 96.06 128 THR B O 1
ATOM 1976 N N . PRO B 1 129 ? -6.391 23.188 2.764 1 95.81 129 PRO B N 1
ATOM 1977 C CA . PRO B 1 129 ? -6.527 23.562 1.355 1 95.81 129 PRO B CA 1
ATOM 1978 C C . PRO B 1 129 ? -5.648 24.75 0.976 1 95.81 129 PRO B C 1
ATOM 1980 O O . PRO B 1 129 ? -5.406 25.641 1.802 1 95.81 129 PRO B O 1
ATOM 1983 N N . LEU B 1 130 ? -5.164 24.688 -0.262 1 94.81 130 LEU B N 1
ATOM 1984 C CA . LEU B 1 130 ? -4.359 25.812 -0.751 1 94.81 130 LEU B CA 1
ATOM 1985 C C . LEU B 1 130 ? -5.105 26.578 -1.831 1 94.81 130 LEU B C 1
ATOM 1987 O O . LEU B 1 130 ? -5.918 26.016 -2.562 1 94.81 130 LEU B O 1
#

pLDDT: mean 85.77, std 19.53, range [33.62, 98.56]

Radius of gyration: 26.41 Å; Cα contacts (8 Å, |Δi|>4): 600; chains: 2; bounding box: 54×80×113 Å